Protein AF-A0A6I9X4Z4-F1 (afdb_monomer)

Secondary structure (DSSP, 8-state):
--EEE---S-TT--B-TTSSSB--EEEEEE-GGG-S---HHHHHHHHHHHHHHHHHHHTT-EEEEEE-SS-TTEEEEEEE--HHHHHHHHHHTT-EEEEEE--------TTHHHHGGG---TTTSPPPPPEEEEE--GGGGGGS--S-HHHHS-HHHHHHHHHHHHHH-EEEEETTEEEE-HHHHHHTTS-SEEEPPPPP--SSSS--HHHHHHHHHHHHHHHS---TTS---------PPP-------------------------GGG---HHHHHHHHHH--

Sequence (285 aa):
MPELVEFDLNPDSLYFNDGQRKVDYVLVYEDESKRESQNTFHKKQKRKRQVYESNLISRGLQLEATKSVMDEKLIFVKVHAPWEVLCSYAEIMHIKLPLQPDDTKTHDSALTWISRFFNVDENVINPEQDFFTAAFENERISHFYIQDKDSFFNSATRSRIVYFILCRGEYAIKDNVKKFGINRLLDSGIYKAAFPLHDPPSLQSYPNDRIDLHQFSGSIHWRFALPPQCLQSFPMNLPIPSGSAELKSEPKQRNLGFRLRELPFLNPNMMTSPQEALFVFYLLT

InterPro domains:
  IPR007632 Anoctamin [PTHR12308] (10-215)
  IPR032394 Anoctamin, dimerisation domain [PF16178] (15-203)

Organism: NCBI:txid35019

Nearest PDB structures (foldseek):
  8tag-assembly1_B  TM=8.814E-01  e=7.014E-22  Mus musculus
  6qp6-assembly1_A  TM=8.844E-01  e=1.699E-18  Mus musculus
  8sur-assembly1_B  TM=7.913E-01  e=2.706E-19  Mus musculus
  8b8k-assembly1_B  TM=7.807E-01  e=2.283E-17  Mus musculus
  8xlr-assembly1_A  TM=7.472E-01  e=8.266E-15  Mus musculus

Mean predicted aligned error: 16.69 Å

Structure (mmCIF, N/CA/C/O backbone):
data_AF-A0A6I9X4Z4-F1
#
_entry.id   AF-A0A6I9X4Z4-F1
#
loop_
_atom_site.group_PDB
_atom_site.id
_atom_site.type_symbol
_atom_site.label_atom_id
_atom_site.label_alt_id
_atom_site.label_comp_id
_atom_site.label_asym_id
_atom_site.label_entity_id
_atom_site.label_seq_id
_atom_site.pdbx_PDB_ins_code
_atom_site.Cartn_x
_atom_site.Cartn_y
_atom_site.Cartn_z
_atom_site.occupancy
_atom_site.B_iso_or_equiv
_atom_site.auth_seq_id
_atom_site.auth_comp_id
_atom_site.auth_asym_id
_atom_site.auth_atom_id
_atom_site.pdbx_PDB_model_num
ATOM 1 N N . MET A 1 1 ? -14.039 6.483 2.618 1.00 73.25 1 MET A N 1
ATOM 2 C CA . MET A 1 1 ? -14.151 5.237 3.409 1.00 73.25 1 MET A CA 1
ATOM 3 C C . MET A 1 1 ? -14.139 4.077 2.430 1.00 73.25 1 MET A C 1
ATOM 5 O O . MET A 1 1 ? -14.698 4.281 1.357 1.00 73.25 1 MET A O 1
ATOM 9 N N . PRO A 1 2 ? -13.488 2.943 2.740 1.00 82.62 2 PRO A N 1
ATOM 10 C CA . PRO A 1 2 ? -13.510 1.771 1.873 1.00 82.62 2 PRO A CA 1
ATOM 11 C C . PRO A 1 2 ? -14.933 1.222 1.772 1.00 82.62 2 PRO A C 1
ATOM 13 O O . PRO A 1 2 ? -15.726 1.360 2.709 1.00 82.62 2 PRO A O 1
ATOM 16 N N . GLU A 1 3 ? -15.248 0.622 0.632 1.00 84.75 3 GLU A N 1
ATOM 17 C CA . GLU A 1 3 ? -16.511 -0.078 0.428 1.00 84.75 3 GLU A CA 1
ATOM 18 C C . GLU A 1 3 ? -16.506 -1.377 1.241 1.00 84.75 3 GLU A C 1
ATOM 20 O O . GLU A 1 3 ? -15.529 -2.122 1.195 1.00 84.75 3 GLU A O 1
ATOM 25 N N . LEU A 1 4 ? -17.559 -1.621 2.029 1.00 87.31 4 LEU A N 1
ATOM 26 C CA . LEU A 1 4 ? -17.704 -2.864 2.784 1.00 87.31 4 LEU A CA 1
ATOM 27 C C . LEU A 1 4 ? -18.482 -3.865 1.929 1.00 87.31 4 LEU A C 1
ATOM 29 O O . LEU A 1 4 ? -19.671 -3.663 1.692 1.00 87.31 4 LEU A O 1
ATOM 33 N N . VAL A 1 5 ? -17.819 -4.939 1.516 1.00 89.38 5 VAL A N 1
ATOM 34 C CA . VAL A 1 5 ? -18.382 -5.996 0.671 1.00 89.38 5 VAL A CA 1
ATOM 35 C C . VAL A 1 5 ? -18.441 -7.324 1.426 1.00 89.38 5 VAL A C 1
ATOM 37 O O . VAL A 1 5 ? -17.666 -7.568 2.358 1.00 89.38 5 VAL A O 1
ATOM 40 N N . GLU A 1 6 ? -19.376 -8.190 1.038 1.00 85.94 6 GLU A N 1
ATOM 41 C CA . GLU A 1 6 ? -19.389 -9.580 1.503 1.00 85.94 6 GLU A CA 1
ATOM 42 C C . GLU A 1 6 ? -18.230 -10.358 0.877 1.00 85.94 6 GLU A C 1
ATOM 44 O O . GLU A 1 6 ? -17.760 -10.025 -0.207 1.00 85.94 6 GLU A O 1
ATOM 49 N N . PHE A 1 7 ? -17.727 -11.374 1.573 1.00 82.25 7 PHE A N 1
ATOM 50 C CA . PHE A 1 7 ? -16.674 -12.221 1.022 1.00 82.25 7 PHE A CA 1
ATOM 51 C C . PHE A 1 7 ? -17.235 -13.052 -0.140 1.00 82.25 7 PHE A C 1
ATOM 53 O O . PHE A 1 7 ? -18.281 -13.678 0.008 1.00 82.25 7 PHE A O 1
ATOM 60 N N . ASP A 1 8 ? -16.535 -13.078 -1.275 1.00 79.00 8 ASP A N 1
ATOM 61 C CA . ASP A 1 8 ? -16.952 -13.746 -2.521 1.00 79.00 8 ASP A CA 1
ATOM 62 C C . ASP A 1 8 ? -16.819 -15.283 -2.484 1.00 79.00 8 ASP A C 1
ATOM 64 O O . ASP A 1 8 ? -17.035 -15.954 -3.492 1.00 79.00 8 ASP A O 1
ATOM 68 N N . LEU A 1 9 ? -16.493 -15.847 -1.311 1.00 78.69 9 LEU A N 1
ATOM 69 C CA . LEU A 1 9 ? -16.284 -17.277 -1.053 1.00 78.69 9 LEU A CA 1
ATOM 70 C C . LEU A 1 9 ? -15.187 -17.915 -1.918 1.00 78.69 9 LEU A C 1
ATOM 72 O O . LEU A 1 9 ? -15.070 -19.140 -1.923 1.00 78.69 9 LEU A O 1
ATOM 76 N N . ASN A 1 10 ? -14.360 -17.117 -2.600 1.00 80.56 10 ASN A N 1
ATOM 77 C CA . ASN A 1 10 ? -13.255 -17.615 -3.403 1.00 80.56 10 ASN A CA 1
ATOM 78 C C . ASN A 1 10 ? -11.954 -17.588 -2.579 1.00 80.56 10 ASN A C 1
ATOM 80 O O . ASN A 1 10 ? -11.344 -16.526 -2.429 1.00 80.56 10 ASN A O 1
ATOM 84 N N . PRO A 1 11 ? -11.510 -18.731 -2.020 1.00 71.00 11 PRO A N 1
ATOM 85 C CA . PRO A 1 11 ? -10.382 -18.762 -1.090 1.00 71.00 11 PRO A CA 1
ATOM 86 C C . PRO A 1 11 ? -9.042 -18.392 -1.741 1.00 71.00 11 PRO A C 1
ATOM 88 O O . PRO A 1 11 ? -8.147 -17.935 -1.034 1.00 71.00 11 PRO A O 1
ATOM 91 N N . ASP A 1 12 ? -8.920 -18.544 -3.063 1.00 72.50 12 ASP A N 1
ATOM 92 C CA . ASP A 1 12 ? -7.662 -18.377 -3.802 1.00 72.50 12 ASP A CA 1
ATOM 93 C C . ASP A 1 12 ? -7.629 -17.091 -4.650 1.00 72.50 12 ASP A C 1
ATOM 95 O O . ASP A 1 12 ? -6.730 -16.892 -5.472 1.00 72.50 12 ASP A O 1
ATOM 99 N N . SER A 1 13 ? -8.604 -16.192 -4.470 1.00 83.69 13 SER A N 1
ATOM 100 C CA . SER A 1 13 ? -8.645 -14.934 -5.216 1.00 83.69 13 SER A CA 1
ATOM 101 C C . SER A 1 13 ? -7.561 -13.963 -4.740 1.00 83.69 13 SER A C 1
ATOM 103 O O . SER A 1 13 ? -7.561 -13.498 -3.600 1.00 83.69 13 SER A O 1
ATOM 105 N N . LEU A 1 14 ? -6.660 -13.588 -5.651 1.00 89.69 14 LEU A N 1
ATOM 106 C CA . LEU A 1 14 ? -5.708 -12.483 -5.469 1.00 89.69 14 LEU A CA 1
ATOM 107 C C . LEU A 1 14 ? -6.285 -11.127 -5.887 1.00 89.69 14 LEU A C 1
ATOM 109 O O . LEU A 1 14 ? -5.541 -10.155 -6.018 1.00 89.69 14 LEU A O 1
ATOM 113 N N . TYR A 1 15 ? -7.588 -11.060 -6.145 1.00 91.75 15 TYR A N 1
ATOM 114 C CA . TYR A 1 15 ? -8.255 -9.891 -6.696 1.00 91.75 15 TYR A CA 1
ATOM 115 C C . TYR A 1 15 ? -9.330 -9.365 -5.737 1.00 91.75 15 TYR A C 1
ATOM 117 O O . TYR A 1 15 ? -9.745 -10.012 -4.769 1.00 91.75 15 TYR A O 1
ATOM 125 N N . PHE A 1 16 ? -9.762 -8.136 -5.988 1.00 94.12 16 PHE A N 1
ATOM 126 C CA . PHE A 1 16 ? -10.989 -7.588 -5.419 1.00 94.12 16 PHE A CA 1
ATOM 127 C C . PHE A 1 16 ? -12.182 -8.424 -5.898 1.00 94.12 16 PHE A C 1
ATOM 129 O O . PHE A 1 16 ? -12.061 -9.214 -6.836 1.00 94.12 16 PHE A O 1
ATOM 136 N N . ASN A 1 17 ? -13.346 -8.245 -5.276 1.00 91.81 17 ASN A N 1
ATOM 137 C CA . ASN A 1 17 ? -14.535 -9.038 -5.610 1.00 91.81 17 ASN A CA 1
ATOM 138 C C . ASN A 1 17 ? -15.027 -8.846 -7.061 1.00 91.81 17 ASN A C 1
ATOM 140 O O . ASN A 1 17 ? -15.835 -9.629 -7.552 1.00 91.81 17 ASN A O 1
ATOM 144 N N . ASP A 1 18 ? -14.555 -7.809 -7.757 1.00 90.00 18 ASP A N 1
ATOM 145 C CA . ASP A 1 18 ? -14.813 -7.606 -9.187 1.00 90.00 18 ASP A CA 1
ATOM 146 C C . ASP A 1 18 ? -13.959 -8.482 -10.117 1.00 90.00 18 ASP A C 1
ATOM 148 O O . ASP A 1 18 ? -14.197 -8.495 -11.325 1.00 90.00 18 ASP A O 1
ATOM 152 N N . GLY A 1 19 ? -12.961 -9.189 -9.579 1.00 90.19 19 GLY A N 1
ATOM 153 C CA . GLY A 1 19 ? -12.041 -10.034 -10.339 1.00 90.19 19 GLY A CA 1
ATOM 154 C C . GLY A 1 19 ? -11.070 -9.275 -11.250 1.00 90.19 19 GLY A C 1
ATOM 155 O O . GLY A 1 19 ? -10.376 -9.911 -12.036 1.00 90.19 19 GLY A O 1
ATOM 156 N N . GLN A 1 20 ? -11.008 -7.941 -11.175 1.00 90.44 20 GLN A N 1
ATOM 157 C CA . GLN A 1 20 ? -10.171 -7.111 -12.052 1.00 90.44 20 GLN A CA 1
ATOM 158 C C . GLN A 1 20 ? -8.980 -6.515 -11.307 1.00 90.44 20 GLN A C 1
ATOM 160 O O . GLN A 1 20 ? -7.864 -6.470 -11.820 1.00 90.44 20 GLN A O 1
ATOM 165 N N . ARG A 1 21 ? -9.189 -6.048 -10.074 1.00 93.62 21 ARG A N 1
ATOM 166 C CA . ARG A 1 21 ? -8.156 -5.304 -9.342 1.00 93.62 21 ARG A CA 1
ATOM 167 C C . ARG A 1 21 ? -7.318 -6.228 -8.475 1.00 93.62 21 ARG A C 1
ATOM 169 O O . ARG A 1 21 ? -7.812 -6.755 -7.482 1.00 93.62 21 ARG A O 1
ATOM 176 N N . LYS A 1 22 ? -6.042 -6.410 -8.830 1.00 92.94 22 LYS A N 1
ATOM 177 C CA . LYS A 1 22 ? -5.099 -7.230 -8.052 1.00 92.94 22 LYS A CA 1
ATOM 178 C C . LYS A 1 22 ? -4.872 -6.636 -6.658 1.00 92.94 22 LYS A C 1
ATOM 180 O O . LYS A 1 22 ? -4.612 -5.441 -6.521 1.00 92.94 22 LYS A O 1
ATOM 185 N N . VAL A 1 23 ? -4.934 -7.465 -5.626 1.00 95.19 23 VAL A N 1
ATOM 186 C CA . VAL A 1 23 ? -4.640 -7.081 -4.245 1.00 95.19 23 VAL A CA 1
ATOM 187 C C . VAL A 1 23 ? -3.127 -7.008 -4.052 1.00 95.19 23 VAL A C 1
ATOM 189 O O . VAL A 1 23 ? -2.427 -8.013 -4.122 1.00 95.19 23 VAL A O 1
ATOM 192 N N . ASP A 1 24 ? -2.624 -5.814 -3.757 1.00 96.31 24 ASP A N 1
ATOM 193 C CA . ASP A 1 24 ? -1.192 -5.552 -3.565 1.00 96.31 24 ASP A CA 1
ATOM 194 C C . ASP A 1 24 ? -0.763 -5.625 -2.098 1.00 96.31 24 ASP A C 1
ATOM 196 O O . ASP A 1 24 ? 0.411 -5.846 -1.778 1.00 96.31 24 ASP A O 1
ATOM 200 N N . TYR A 1 25 ? -1.713 -5.368 -1.199 1.00 97.62 25 TYR A N 1
ATOM 201 C CA . TYR A 1 25 ? -1.501 -5.322 0.240 1.00 97.62 25 TYR A CA 1
ATOM 202 C C . TYR A 1 25 ? -2.811 -5.559 0.988 1.00 97.62 25 TYR A C 1
ATOM 204 O O . TYR A 1 25 ? -3.892 -5.254 0.487 1.00 97.62 25 TYR A O 1
ATOM 212 N N . VAL A 1 26 ? -2.714 -6.057 2.216 1.00 97.56 26 VAL A N 1
ATOM 213 C CA . VAL A 1 26 ? -3.851 -6.289 3.107 1.00 97.56 26 VAL A CA 1
ATOM 214 C C . VAL A 1 26 ? -3.583 -5.616 4.445 1.00 97.56 26 VAL A C 1
ATOM 216 O O . VAL A 1 26 ? -2.515 -5.783 5.035 1.00 97.56 26 VAL A O 1
ATOM 219 N N . LEU A 1 27 ? -4.556 -4.848 4.933 1.00 98.19 27 LEU A N 1
ATOM 220 C CA . LEU A 1 27 ? -4.575 -4.294 6.287 1.00 98.19 27 LEU A CA 1
ATOM 221 C C . LEU A 1 27 ? -5.639 -5.020 7.110 1.00 98.19 27 LEU A C 1
ATOM 223 O O . LEU A 1 27 ? -6.706 -5.336 6.597 1.00 98.19 27 LEU A O 1
ATOM 227 N N . VAL A 1 28 ? -5.381 -5.255 8.393 1.00 97.62 28 VAL A N 1
ATOM 228 C CA . VAL A 1 28 ? -6.318 -5.968 9.275 1.00 97.62 28 VAL A CA 1
ATOM 229 C C . VAL A 1 28 ? -6.620 -5.122 10.495 1.00 97.62 28 VAL A C 1
ATOM 231 O O . VAL A 1 28 ? -5.695 -4.629 11.140 1.00 97.62 28 VAL A O 1
ATOM 234 N N . TYR A 1 29 ? -7.890 -4.964 10.852 1.00 96.12 29 TYR A N 1
ATOM 235 C CA . TYR A 1 29 ? -8.293 -4.321 12.102 1.00 96.12 29 TYR A CA 1
ATOM 236 C C . TYR A 1 29 ? -9.493 -5.029 12.734 1.00 96.12 29 TYR A C 1
ATOM 238 O O . TYR A 1 29 ? -10.157 -5.843 12.101 1.00 96.12 29 TYR A O 1
ATOM 246 N N . GLU A 1 30 ? -9.763 -4.724 14.002 1.00 93.12 30 GLU A N 1
ATOM 247 C CA . GLU A 1 30 ? -10.949 -5.231 14.695 1.00 93.12 30 GLU A CA 1
ATOM 248 C C . GLU A 1 30 ? -12.125 -4.254 14.578 1.00 93.12 30 GLU A C 1
ATOM 250 O O . G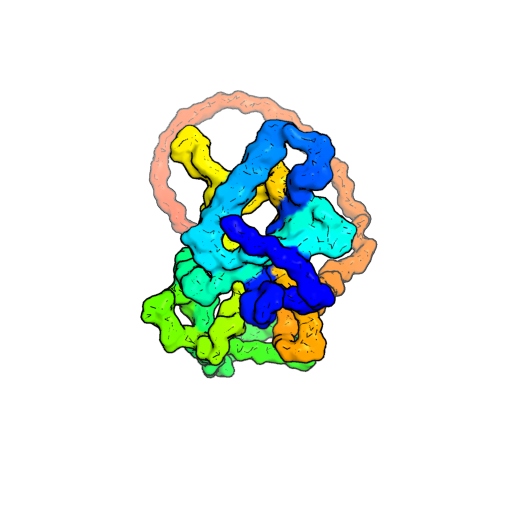LU A 1 30 ? -11.978 -3.064 14.874 1.00 93.12 30 GLU A O 1
ATOM 255 N N . ASP A 1 31 ? -13.296 -4.762 14.205 1.00 86.50 31 ASP A N 1
ATOM 256 C CA . ASP A 1 31 ? -14.555 -4.030 14.175 1.00 86.50 31 ASP A CA 1
ATOM 257 C C . ASP A 1 31 ? -14.905 -3.514 15.577 1.00 86.50 31 ASP A C 1
ATOM 259 O O . ASP A 1 31 ? -15.168 -4.273 16.516 1.00 86.50 31 ASP A O 1
ATOM 263 N N . GLU A 1 32 ? -14.933 -2.190 15.734 1.00 80.50 32 GLU A N 1
ATOM 264 C CA . GLU A 1 32 ? -15.228 -1.585 17.029 1.00 80.50 32 GLU A CA 1
ATOM 265 C C . GLU A 1 32 ? -16.686 -1.737 17.453 1.00 80.50 32 GLU A C 1
ATOM 267 O O . GLU A 1 32 ? -16.983 -1.520 18.627 1.00 80.50 32 GLU A O 1
ATOM 272 N N . SER A 1 33 ? -17.603 -2.084 16.543 1.00 75.31 33 SER A N 1
ATOM 273 C CA . SER A 1 33 ? -19.008 -2.329 16.892 1.00 75.31 33 SER A CA 1
ATOM 274 C C . SER A 1 33 ? -19.188 -3.591 17.738 1.00 75.31 33 SER A C 1
ATOM 276 O O . SER A 1 33 ? -20.100 -3.654 18.558 1.00 75.31 33 SER A O 1
ATOM 278 N N . LYS A 1 34 ? -18.279 -4.562 17.597 1.00 74.38 34 LYS A N 1
ATOM 279 C CA . LYS A 1 34 ? -18.285 -5.837 18.327 1.00 74.38 34 LYS A CA 1
ATOM 280 C C . LYS A 1 34 ? -17.547 -5.762 19.670 1.00 74.38 34 LYS A C 1
ATOM 282 O O . LYS A 1 34 ? -17.450 -6.767 20.371 1.00 74.38 34 LYS A O 1
ATOM 287 N N . ARG A 1 35 ? -17.008 -4.593 20.044 1.00 75.00 35 ARG A N 1
ATOM 288 C CA . ARG A 1 35 ? -16.357 -4.384 21.345 1.00 75.00 35 ARG A CA 1
ATOM 289 C C . ARG A 1 35 ? -17.395 -4.015 22.409 1.00 75.00 35 ARG A C 1
ATOM 291 O O . ARG A 1 35 ? -18.135 -3.049 22.248 1.00 75.00 35 ARG A O 1
ATOM 298 N N . GLU A 1 36 ? -17.390 -4.753 23.519 1.00 66.50 36 GLU A N 1
ATOM 299 C CA . GLU A 1 36 ? -18.337 -4.618 24.644 1.00 66.50 36 GLU A CA 1
ATOM 300 C C . GLU A 1 36 ? -18.261 -3.255 25.363 1.00 66.50 36 GLU A C 1
ATOM 302 O O . GLU A 1 36 ? -19.230 -2.814 25.974 1.00 66.50 36 GLU A O 1
ATOM 307 N N . SER A 1 37 ? -17.131 -2.543 25.261 1.00 64.62 37 SER A N 1
ATOM 308 C CA . SER A 1 37 ? -16.926 -1.223 25.869 1.00 64.62 37 SER A CA 1
ATOM 309 C C . SER A 1 37 ? -16.776 -0.139 24.799 1.00 64.62 37 SER A C 1
ATOM 311 O O . SER A 1 37 ? -15.737 -0.030 24.151 1.00 64.62 37 SER A O 1
ATOM 313 N N . GLN A 1 38 ? -17.786 0.719 24.634 1.00 64.62 38 GLN A N 1
ATOM 314 C CA . GLN A 1 38 ? -17.696 1.923 23.795 1.00 64.62 38 GLN A CA 1
ATOM 315 C C . GLN A 1 38 ? -17.048 3.079 24.568 1.00 64.62 38 GLN A C 1
ATOM 317 O O . GLN A 1 38 ? -17.689 4.070 24.915 1.00 64.62 38 GLN A O 1
ATOM 322 N N . ASN A 1 39 ? -15.755 2.955 24.870 1.00 78.31 39 ASN A N 1
ATOM 323 C CA . ASN A 1 39 ? -15.003 4.023 25.526 1.00 78.31 39 ASN A CA 1
ATOM 324 C C . ASN A 1 39 ? -14.520 5.100 24.522 1.00 78.31 39 ASN A C 1
ATOM 326 O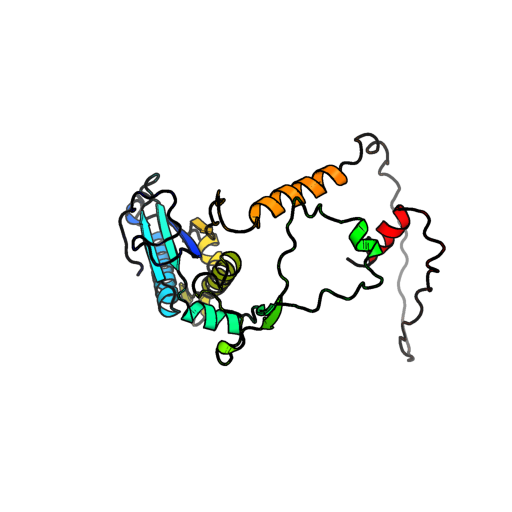 O . ASN A 1 39 ? -14.365 4.875 23.316 1.00 78.31 39 ASN A O 1
ATOM 330 N N . THR A 1 40 ? -14.235 6.305 25.028 1.00 84.12 40 THR A N 1
ATOM 331 C CA . THR A 1 40 ? -13.729 7.448 24.237 1.00 84.12 40 THR A CA 1
ATOM 332 C C . THR A 1 40 ? -12.450 7.115 23.456 1.00 84.12 40 THR A C 1
ATOM 334 O O . THR A 1 40 ? -12.192 7.688 22.392 1.00 84.12 40 THR A O 1
ATOM 337 N N . PHE A 1 41 ? -11.649 6.174 23.958 1.00 86.12 41 PHE A N 1
ATOM 338 C CA . PHE A 1 41 ? -10.406 5.739 23.335 1.00 86.12 41 PHE A CA 1
ATOM 339 C C . PHE A 1 41 ? -10.651 4.991 22.013 1.00 86.12 41 PHE A C 1
ATOM 341 O O . PHE A 1 41 ? -10.050 5.354 20.999 1.00 86.12 41 PHE A O 1
ATOM 348 N N . HIS A 1 42 ? -11.590 4.043 21.967 1.00 85.19 42 HIS A N 1
ATOM 349 C CA . HIS A 1 42 ? -11.927 3.312 20.739 1.00 85.19 42 HIS A CA 1
ATOM 350 C C . HIS A 1 42 ? -12.533 4.220 19.672 1.00 85.19 42 HIS A C 1
ATOM 352 O O . HIS A 1 42 ? -12.138 4.160 18.508 1.00 85.19 42 HIS A O 1
ATOM 358 N N . LYS A 1 43 ? -13.386 5.173 20.066 1.00 88.94 43 LYS A N 1
ATOM 359 C CA . L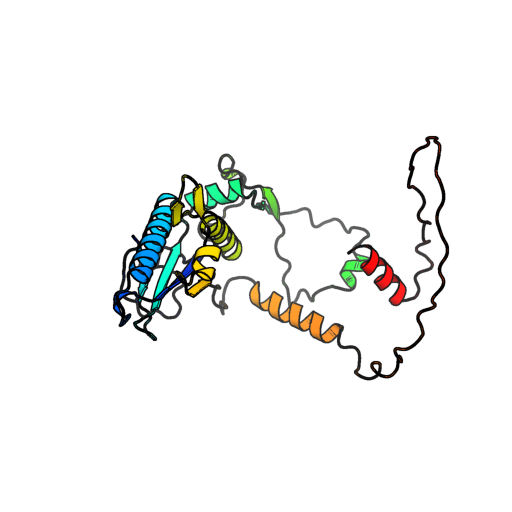YS A 1 43 ? -13.904 6.195 19.140 1.00 88.94 43 LYS A CA 1
ATOM 360 C C . LYS A 1 43 ? -12.779 7.026 18.511 1.00 88.94 43 LYS A C 1
ATOM 362 O O . LYS A 1 43 ? -12.860 7.405 17.342 1.00 88.94 43 LYS A O 1
ATOM 367 N N . LYS A 1 44 ? -11.709 7.303 19.265 1.00 91.31 44 LYS A N 1
ATOM 368 C CA . LYS A 1 44 ? -10.519 8.009 18.766 1.00 91.31 44 LYS A CA 1
ATOM 369 C C . LYS A 1 44 ? -9.678 7.140 17.826 1.00 91.31 44 LYS A C 1
ATOM 371 O O . LYS A 1 44 ? -9.192 7.666 16.826 1.00 91.31 44 LYS A O 1
ATOM 376 N N . GLN A 1 45 ? -9.510 5.850 18.125 1.00 92.56 45 GLN A N 1
ATOM 377 C CA . GLN A 1 45 ? -8.837 4.893 17.234 1.00 92.56 45 GLN A CA 1
ATOM 378 C C . GLN A 1 45 ? -9.574 4.777 15.894 1.00 92.56 45 GLN A C 1
ATOM 380 O O . GLN A 1 45 ? -8.953 4.989 14.852 1.00 92.56 45 GLN A O 1
ATOM 385 N N . LYS A 1 46 ? -10.901 4.594 15.933 1.00 93.25 46 LYS A N 1
ATOM 386 C CA . LYS A 1 46 ? -11.767 4.568 14.748 1.00 93.25 46 LYS A CA 1
ATOM 387 C C . LYS A 1 46 ? -11.568 5.800 13.875 1.00 93.25 46 LYS A C 1
ATOM 389 O O . LYS A 1 46 ? -11.226 5.680 12.707 1.00 93.25 46 LYS A O 1
ATOM 394 N N . ARG A 1 47 ? -11.682 7.002 14.453 1.00 93.94 47 ARG A N 1
ATOM 395 C CA . ARG A 1 47 ? -11.492 8.267 13.717 1.00 93.94 47 ARG A CA 1
ATOM 396 C C . ARG A 1 47 ? -10.130 8.350 13.024 1.00 93.94 47 ARG A C 1
ATOM 398 O O . ARG A 1 47 ? -10.070 8.745 11.866 1.00 93.94 47 ARG A O 1
ATOM 405 N N . LYS A 1 48 ? -9.046 7.968 13.708 1.00 96.00 48 LYS A N 1
ATOM 406 C CA . LYS A 1 48 ? -7.698 7.957 13.113 1.00 96.00 48 LYS A CA 1
ATOM 407 C C . LYS A 1 48 ? -7.603 6.991 11.933 1.00 96.00 48 LYS A C 1
ATOM 409 O O . LYS A 1 48 ? -7.031 7.362 10.914 1.00 96.00 48 LYS A O 1
ATOM 414 N N . ARG A 1 49 ? -8.179 5.788 12.055 1.00 96.88 49 ARG A N 1
ATOM 415 C CA . ARG A 1 49 ? -8.232 4.825 10.947 1.00 96.88 49 ARG A CA 1
ATOM 416 C C . ARG A 1 49 ? -8.993 5.402 9.757 1.00 96.88 49 ARG A C 1
ATOM 418 O O . ARG A 1 49 ? -8.476 5.395 8.649 1.00 96.88 49 ARG A O 1
ATOM 425 N N . GLN A 1 50 ? -10.168 5.983 10.002 1.00 96.19 50 GLN A N 1
ATOM 426 C CA . GLN A 1 50 ? -11.007 6.536 8.939 1.00 96.19 50 GLN A CA 1
ATOM 427 C C . GLN A 1 50 ? -10.331 7.686 8.180 1.00 96.19 50 GLN A C 1
ATOM 429 O O . GLN A 1 50 ? -10.444 7.773 6.956 1.00 96.19 50 GLN A O 1
ATOM 434 N N . VAL A 1 51 ? -9.609 8.555 8.897 1.00 97.19 51 VAL A N 1
ATOM 435 C CA . VAL A 1 51 ? -8.788 9.614 8.289 1.00 97.19 51 VAL A CA 1
ATOM 436 C C . VAL A 1 51 ? -7.668 9.007 7.449 1.00 97.19 51 VAL A C 1
ATOM 438 O O . VAL A 1 51 ? -7.478 9.421 6.311 1.00 97.19 51 VAL A O 1
ATOM 441 N N . TYR A 1 52 ? -6.963 8.007 7.979 1.00 98.25 52 TYR A N 1
ATOM 442 C CA . TYR A 1 52 ? -5.883 7.336 7.262 1.00 98.25 52 TYR A CA 1
ATOM 443 C C . TYR A 1 52 ? -6.362 6.698 5.955 1.00 98.25 52 TYR A C 1
ATOM 445 O O . TYR A 1 52 ? -5.822 7.010 4.902 1.00 98.25 52 TYR A O 1
ATOM 453 N N . GLU A 1 53 ? -7.419 5.884 5.996 1.00 98.12 53 GLU A N 1
ATOM 454 C CA . GLU A 1 53 ? -7.998 5.245 4.805 1.00 98.12 53 GLU A CA 1
ATOM 455 C C . GLU A 1 53 ? -8.483 6.273 3.778 1.00 98.12 53 GLU A C 1
ATOM 457 O O . GLU A 1 53 ? -8.238 6.123 2.584 1.00 98.12 53 GLU A O 1
ATOM 462 N N . SER A 1 54 ? -9.119 7.359 4.227 1.00 97.75 54 SER A N 1
ATOM 463 C CA . SER A 1 54 ? -9.559 8.430 3.323 1.00 97.75 54 SER A CA 1
ATOM 464 C C . SER A 1 54 ? -8.374 9.131 2.652 1.00 97.75 54 SER A C 1
ATOM 466 O O . SER A 1 54 ? -8.442 9.441 1.466 1.00 97.75 54 SER A O 1
ATOM 468 N N . ASN A 1 55 ? -7.269 9.315 3.377 1.00 97.75 55 ASN A N 1
ATOM 469 C CA . ASN A 1 55 ? -6.038 9.885 2.834 1.00 97.75 55 ASN A CA 1
ATOM 470 C C . ASN A 1 55 ? -5.289 8.922 1.897 1.00 97.75 55 ASN A C 1
ATOM 472 O O . ASN A 1 55 ? -4.570 9.372 1.007 1.00 97.75 55 ASN A O 1
ATOM 476 N N . LEU A 1 56 ? -5.415 7.605 2.087 1.00 98.31 56 LEU A N 1
ATOM 477 C CA . LEU A 1 56 ? -4.904 6.623 1.126 1.00 98.31 56 LEU A CA 1
ATOM 478 C C . LEU A 1 56 ? -5.694 6.699 -0.185 1.00 98.31 56 LEU A C 1
ATOM 480 O O . LEU A 1 56 ? -5.088 6.765 -1.252 1.00 98.31 56 LEU A O 1
ATOM 484 N N . ILE A 1 57 ? -7.025 6.790 -0.095 1.00 97.88 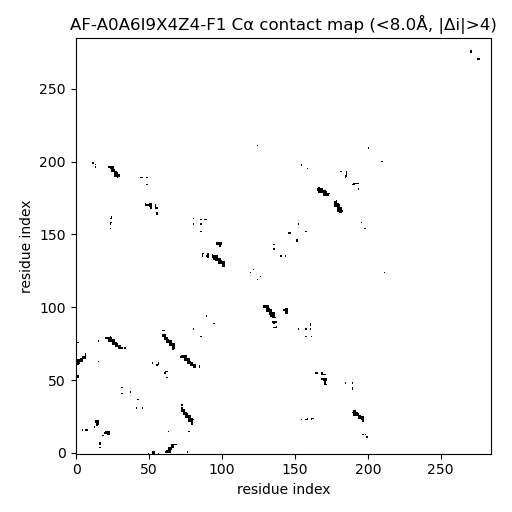57 ILE A N 1
ATOM 485 C CA . ILE A 1 57 ? -7.902 6.962 -1.262 1.00 97.88 57 ILE A CA 1
ATOM 486 C C . ILE A 1 57 ? -7.597 8.274 -1.988 1.00 97.88 57 ILE A C 1
ATOM 488 O O . ILE A 1 57 ? -7.463 8.289 -3.207 1.00 97.88 57 ILE A O 1
ATOM 492 N N . SER A 1 58 ? -7.392 9.377 -1.259 1.00 96.69 58 SER A N 1
ATOM 493 C CA . SER A 1 58 ? -7.021 10.657 -1.880 1.00 96.69 58 SER A CA 1
ATOM 494 C C . SER A 1 58 ? -5.642 10.635 -2.549 1.00 96.69 58 SER A C 1
ATOM 496 O O . SER A 1 58 ? -5.348 11.502 -3.363 1.00 96.69 58 SER A O 1
ATOM 498 N N . ARG A 1 59 ? -4.779 9.676 -2.192 1.00 96.12 59 ARG A N 1
ATOM 499 C CA . ARG A 1 59 ? -3.488 9.418 -2.855 1.00 96.12 59 ARG A CA 1
ATOM 500 C C . ARG A 1 59 ? -3.616 8.458 -4.045 1.00 96.12 59 ARG A C 1
ATOM 502 O O . ARG A 1 59 ? -2.601 8.068 -4.610 1.00 96.12 59 ARG A O 1
ATOM 509 N N . GLY A 1 60 ? -4.840 8.083 -4.414 1.00 97.62 60 GLY A N 1
ATOM 510 C CA . GLY A 1 60 ? -5.150 7.251 -5.574 1.00 97.62 60 GLY A CA 1
ATOM 511 C C . GLY A 1 60 ? -5.226 5.750 -5.291 1.00 97.62 60 GLY A C 1
ATOM 512 O O . GLY A 1 60 ? -5.534 4.994 -6.207 1.00 97.62 60 GLY A O 1
ATOM 513 N N . LEU A 1 61 ? -4.975 5.295 -4.056 1.00 98.31 61 LEU A N 1
ATOM 514 C CA . LEU A 1 61 ? -5.155 3.880 -3.721 1.00 98.31 61 LEU A CA 1
ATOM 515 C C . LEU A 1 61 ? -6.638 3.512 -3.702 1.00 98.31 61 LEU A C 1
ATOM 517 O O . LEU A 1 61 ? -7.487 4.289 -3.269 1.00 98.31 61 LEU A O 1
ATOM 521 N N . GLN A 1 62 ? -6.941 2.289 -4.111 1.00 98.31 62 GLN A N 1
ATOM 522 C CA . GLN A 1 62 ? -8.285 1.735 -4.051 1.00 98.31 62 GLN A CA 1
ATOM 523 C C . GLN A 1 62 ? -8.364 0.730 -2.906 1.00 98.31 62 GLN A C 1
ATOM 525 O O . GLN A 1 62 ? -7.444 -0.064 -2.706 1.00 98.31 62 GLN A O 1
ATOM 530 N N . LEU A 1 63 ? -9.439 0.806 -2.121 1.00 98.00 63 LEU A N 1
ATOM 531 C CA . LEU A 1 63 ? -9.617 0.018 -0.905 1.00 98.00 63 LEU A CA 1
ATOM 532 C C . LEU A 1 63 ? -10.967 -0.701 -0.928 1.00 98.00 63 LEU A C 1
ATOM 534 O O . LEU A 1 63 ? -11.994 -0.064 -1.163 1.00 98.00 63 LEU A O 1
ATOM 538 N N . GLU A 1 64 ? -10.958 -1.987 -0.599 1.00 96.94 64 GLU A N 1
ATOM 539 C CA . GLU A 1 64 ? -12.147 -2.829 -0.429 1.00 96.94 64 GLU A CA 1
ATOM 540 C C . GLU A 1 64 ? -12.055 -3.518 0.933 1.00 96.94 64 GLU A C 1
ATOM 542 O O . GLU A 1 64 ? -11.026 -4.100 1.267 1.00 96.94 64 GLU A O 1
ATOM 547 N N . ALA A 1 65 ? -13.097 -3.414 1.755 1.00 95.69 65 ALA A N 1
ATOM 548 C CA . ALA A 1 65 ? -13.136 -4.002 3.086 1.00 95.69 65 ALA A CA 1
ATOM 549 C C . ALA A 1 65 ? -14.062 -5.219 3.113 1.00 95.69 65 ALA A C 1
ATOM 551 O O . ALA A 1 65 ? -15.205 -5.152 2.670 1.00 95.69 65 ALA A O 1
ATOM 552 N N . THR A 1 66 ? -13.600 -6.307 3.714 1.00 93.06 66 THR A N 1
ATOM 553 C CA . THR A 1 66 ? -14.338 -7.563 3.832 1.00 93.06 66 THR A CA 1
ATOM 554 C C . THR A 1 66 ? -14.262 -8.069 5.267 1.00 93.06 66 THR A C 1
ATOM 556 O O . THR A 1 66 ? -13.213 -8.004 5.915 1.00 93.06 66 THR A O 1
ATOM 559 N N . LYS A 1 67 ? -15.378 -8.572 5.798 1.00 92.25 67 LYS A N 1
ATOM 560 C CA . LYS A 1 67 ? -15.386 -9.227 7.114 1.00 92.25 67 LYS A CA 1
ATOM 561 C C . LYS A 1 67 ? -14.745 -10.607 7.015 1.00 92.25 67 LYS A C 1
ATOM 563 O O . LYS A 1 67 ? -14.932 -11.311 6.028 1.00 92.25 67 LYS A O 1
ATOM 568 N N . SER A 1 68 ? -14.011 -10.997 8.050 1.00 90.00 68 SER A N 1
ATOM 569 C CA . SER A 1 68 ? -13.487 -12.357 8.154 1.00 90.00 68 SER A CA 1
ATOM 570 C C . SER A 1 68 ? -14.622 -13.375 8.235 1.00 90.00 68 SER A C 1
ATOM 572 O O . SER A 1 68 ? -15.591 -13.174 8.966 1.00 90.00 68 SER A O 1
ATOM 574 N N . VAL A 1 69 ? -14.452 -14.501 7.543 1.00 87.25 69 VAL A N 1
ATOM 575 C CA . VAL A 1 69 ? -15.345 -15.665 7.658 1.00 87.25 69 VAL A CA 1
ATOM 576 C C . VAL A 1 69 ? -15.085 -16.440 8.959 1.00 87.25 69 VAL A C 1
ATOM 578 O O . VAL A 1 69 ? -15.984 -17.089 9.480 1.00 87.25 69 VAL A O 1
ATOM 581 N N . MET A 1 70 ? -13.865 -16.363 9.509 1.00 86.75 70 MET A N 1
ATOM 582 C CA . MET A 1 70 ? -13.463 -17.124 10.703 1.00 86.75 70 MET A CA 1
ATOM 583 C C . MET A 1 70 ? -13.687 -16.375 12.022 1.00 86.75 70 MET A C 1
ATOM 585 O O . MET A 1 70 ? -13.957 -16.999 13.043 1.00 86.75 70 MET A O 1
ATOM 589 N N . ASP A 1 71 ? -13.544 -15.048 12.019 1.00 88.06 71 ASP A N 1
ATOM 590 C CA . ASP A 1 71 ? -13.711 -14.211 13.211 1.00 88.06 71 ASP A CA 1
ATOM 591 C C . ASP A 1 71 ? -14.469 -12.937 12.848 1.00 88.06 71 ASP A C 1
ATOM 593 O O . ASP A 1 71 ? -13.888 -11.989 12.329 1.00 88.06 71 ASP A O 1
ATOM 597 N N . GLU A 1 72 ? -15.759 -12.878 13.175 1.00 87.25 72 GLU A N 1
ATOM 598 C CA . GLU A 1 72 ? -16.624 -11.730 12.874 1.00 87.25 72 GLU A CA 1
ATOM 599 C C . GLU A 1 72 ? -16.113 -10.383 13.411 1.00 87.25 72 GLU A C 1
ATOM 601 O O . GLU A 1 72 ? -16.618 -9.329 13.015 1.00 87.25 72 GLU A O 1
ATOM 606 N N . LYS A 1 73 ? -15.154 -10.395 14.346 1.00 90.50 73 LYS A N 1
ATOM 607 C CA . LYS A 1 73 ? -14.526 -9.184 14.874 1.00 90.50 73 LYS A CA 1
ATOM 608 C C . LYS A 1 73 ? -13.461 -8.634 13.939 1.00 90.50 73 LYS A C 1
ATOM 610 O O . LYS A 1 73 ? -13.095 -7.481 14.115 1.00 90.50 73 LYS A O 1
ATOM 615 N N . LEU A 1 74 ? -12.938 -9.402 12.988 1.00 93.50 74 LEU A N 1
ATOM 616 C CA . LEU A 1 74 ? -11.863 -8.972 12.098 1.00 93.50 74 LEU A CA 1
ATOM 617 C C . LEU A 1 74 ? -12.398 -8.455 10.764 1.00 93.50 74 LEU A C 1
ATOM 619 O O . LEU A 1 74 ? -13.260 -9.060 10.125 1.00 93.50 74 LEU A O 1
ATOM 623 N N . ILE A 1 75 ? -11.819 -7.341 10.328 1.00 95.00 75 ILE A N 1
ATOM 624 C CA . ILE A 1 75 ? -12.031 -6.754 9.010 1.00 95.00 75 ILE A CA 1
ATOM 625 C C . ILE A 1 75 ? -10.694 -6.728 8.278 1.00 95.00 75 ILE A C 1
ATOM 627 O O . ILE A 1 75 ? -9.693 -6.220 8.794 1.00 95.00 75 ILE A O 1
ATOM 631 N N . PHE A 1 76 ? -10.709 -7.264 7.063 1.00 95.69 76 PHE A N 1
ATOM 632 C CA . PHE A 1 76 ? -9.615 -7.222 6.109 1.00 95.69 76 PHE A CA 1
ATOM 633 C C . PHE A 1 76 ? -9.874 -6.100 5.112 1.00 95.69 76 PHE A C 1
ATOM 635 O O . PHE A 1 76 ? -10.943 -6.035 4.518 1.00 95.69 76 PHE A O 1
ATOM 642 N N . VAL A 1 77 ? -8.904 -5.215 4.922 1.00 97.50 77 VAL A N 1
ATOM 643 C CA . VAL A 1 77 ? -8.939 -4.166 3.904 1.00 97.50 77 VAL A CA 1
ATOM 644 C C . VAL A 1 77 ? -7.933 -4.535 2.829 1.00 97.50 77 VAL A C 1
ATOM 646 O O . VAL A 1 77 ? -6.723 -4.469 3.057 1.00 97.50 77 VAL A O 1
ATOM 649 N N . LYS A 1 78 ? -8.439 -4.930 1.666 1.00 97.00 78 LYS A N 1
ATOM 650 C CA . LYS A 1 78 ? -7.668 -5.142 0.448 1.00 97.00 78 LYS A CA 1
ATOM 651 C C . LYS A 1 78 ? -7.245 -3.783 -0.108 1.00 97.00 78 LYS A C 1
ATOM 653 O O . LYS A 1 78 ? -8.045 -2.847 -0.158 1.00 97.00 78 LYS A O 1
ATOM 658 N N . VAL A 1 79 ? -5.988 -3.672 -0.516 1.00 98.25 79 VAL A N 1
ATOM 659 C CA . VAL A 1 79 ? -5.397 -2.458 -1.083 1.00 98.25 79 VAL A CA 1
ATOM 660 C C . VAL A 1 79 ? -4.938 -2.755 -2.500 1.00 98.25 79 VAL A C 1
ATOM 662 O O . VAL A 1 79 ? -4.179 -3.696 -2.714 1.00 98.25 79 VAL A O 1
ATOM 665 N N . HIS A 1 80 ? -5.363 -1.924 -3.445 1.00 97.75 80 HIS A N 1
ATOM 666 C CA . HIS A 1 80 ? -4.934 -1.965 -4.836 1.00 97.75 80 HIS A CA 1
ATOM 667 C C . HIS A 1 80 ? -4.332 -0.615 -5.240 1.00 97.75 80 HIS A C 1
ATOM 669 O O . HIS A 1 80 ? -4.900 0.445 -4.952 1.00 97.75 80 HIS A O 1
ATOM 675 N N . ALA A 1 81 ? -3.189 -0.651 -5.917 1.00 97.81 81 ALA A N 1
ATOM 676 C CA . ALA A 1 81 ? -2.590 0.485 -6.596 1.00 97.81 81 ALA A CA 1
ATOM 677 C C . ALA A 1 81 ? -2.896 0.417 -8.103 1.00 97.81 81 ALA A C 1
ATOM 679 O O . ALA A 1 81 ? -2.404 -0.488 -8.790 1.00 97.81 81 ALA A O 1
ATOM 680 N N . PRO A 1 82 ? -3.661 1.392 -8.628 1.00 97.50 82 PRO A N 1
ATOM 681 C CA . PRO A 1 82 ? -3.846 1.562 -10.063 1.00 97.50 82 PRO A CA 1
ATOM 682 C C . PRO A 1 82 ? -2.524 1.833 -10.778 1.00 97.50 82 PRO A C 1
ATOM 684 O O . PRO A 1 82 ? -1.565 2.328 -10.179 1.00 97.50 82 PRO A O 1
ATOM 687 N N . TRP A 1 83 ? -2.497 1.576 -12.083 1.00 96.25 83 TRP A N 1
ATOM 688 C CA . TRP A 1 83 ? -1.317 1.785 -12.920 1.00 96.25 83 TRP A CA 1
ATOM 689 C C . TRP A 1 83 ? -0.710 3.182 -12.786 1.00 96.25 83 TRP A C 1
ATOM 691 O O . TRP A 1 83 ? 0.492 3.326 -12.607 1.00 96.25 83 TRP A O 1
ATOM 701 N N . GLU A 1 84 ? -1.541 4.218 -12.820 1.00 96.75 84 GLU A N 1
ATOM 702 C CA . GLU A 1 84 ? -1.095 5.610 -12.794 1.00 96.75 84 GLU A CA 1
ATOM 703 C C . GLU A 1 84 ? -0.414 5.942 -11.457 1.00 96.75 84 GLU A C 1
ATOM 705 O O . GLU A 1 84 ? 0.567 6.690 -11.408 1.00 96.75 84 GLU A O 1
ATOM 710 N N . VAL A 1 85 ? -0.893 5.327 -10.370 1.00 98.00 85 VAL A N 1
ATOM 711 C CA . VAL A 1 85 ? -0.275 5.415 -9.044 1.00 98.00 85 VAL A CA 1
ATOM 712 C C . VAL A 1 85 ? 1.060 4.675 -9.043 1.00 98.00 85 VAL A C 1
ATOM 714 O O . VAL A 1 85 ? 2.053 5.226 -8.570 1.00 98.00 85 VAL A O 1
ATOM 717 N N . LEU A 1 86 ? 1.117 3.464 -9.605 1.00 97.81 86 LEU A N 1
ATOM 718 C CA . LEU A 1 86 ? 2.359 2.694 -9.712 1.00 97.81 86 LEU A CA 1
ATOM 719 C C . LEU A 1 86 ? 3.425 3.448 -10.503 1.00 97.81 86 LEU A C 1
ATOM 721 O O . LEU A 1 86 ? 4.527 3.602 -9.992 1.00 97.81 86 LEU A O 1
ATOM 725 N N . CYS A 1 87 ? 3.096 3.990 -11.677 1.00 97.31 87 CYS A N 1
ATOM 726 C CA . CYS A 1 87 ? 4.018 4.790 -12.482 1.00 97.31 87 CYS A CA 1
ATOM 727 C C . CYS A 1 87 ? 4.545 6.004 -11.712 1.00 97.31 87 CYS A C 1
ATOM 729 O O . CYS A 1 87 ? 5.757 6.188 -11.602 1.00 97.31 87 CYS A O 1
ATOM 731 N N . SER A 1 88 ? 3.643 6.788 -11.114 1.00 97.62 88 SER A N 1
ATOM 732 C CA . SER A 1 88 ? 4.015 7.997 -10.369 1.00 97.62 88 SER A CA 1
ATOM 733 C C . SER A 1 88 ? 4.974 7.680 -9.219 1.00 97.62 88 SER A C 1
ATOM 735 O O . SER A 1 88 ? 5.983 8.356 -9.022 1.00 97.62 88 SER A O 1
ATOM 737 N N . TYR A 1 89 ? 4.681 6.633 -8.444 1.00 98.06 89 TYR A N 1
ATOM 738 C CA . TYR A 1 89 ? 5.522 6.257 -7.312 1.00 98.06 89 TYR A CA 1
ATOM 739 C C . TYR A 1 89 ? 6.785 5.497 -7.724 1.00 98.06 89 TYR A C 1
ATOM 741 O O . TYR A 1 89 ? 7.800 5.639 -7.047 1.00 98.06 89 TYR A O 1
ATOM 749 N N . ALA A 1 90 ? 6.768 4.743 -8.824 1.00 97.69 90 ALA A N 1
ATOM 750 C CA . ALA A 1 90 ? 7.957 4.099 -9.372 1.00 97.69 90 ALA A CA 1
ATOM 751 C C . ALA A 1 90 ? 9.008 5.127 -9.804 1.00 97.69 90 ALA A C 1
ATOM 753 O O . ALA A 1 90 ? 10.192 4.929 -9.527 1.00 97.69 90 ALA A O 1
ATOM 754 N N . GLU A 1 91 ? 8.571 6.245 -10.388 1.00 97.38 91 GLU A N 1
ATOM 755 C CA . GLU A 1 91 ? 9.434 7.374 -10.741 1.00 97.38 91 GLU A CA 1
ATOM 756 C C . GLU A 1 91 ? 10.019 8.045 -9.489 1.00 97.38 91 GLU A C 1
ATOM 758 O O . GLU A 1 91 ? 11.236 8.169 -9.363 1.00 97.38 91 GLU A O 1
ATOM 763 N N . ILE A 1 92 ? 9.177 8.363 -8.494 1.00 97.00 92 ILE A N 1
ATOM 764 C CA . ILE A 1 92 ? 9.617 8.926 -7.198 1.00 97.00 92 ILE A CA 1
ATOM 765 C C . ILE A 1 92 ? 10.630 8.011 -6.491 1.00 97.00 92 ILE A C 1
ATOM 767 O O . ILE A 1 92 ? 11.519 8.478 -5.778 1.00 97.00 92 ILE A O 1
ATOM 771 N N . MET A 1 93 ? 10.465 6.697 -6.632 1.00 97.06 93 MET A N 1
ATOM 772 C CA . MET A 1 93 ? 11.313 5.691 -5.998 1.00 97.06 93 MET A CA 1
ATOM 773 C C . MET A 1 93 ? 12.527 5.296 -6.850 1.00 97.06 93 MET A C 1
ATOM 775 O O . MET A 1 93 ? 13.319 4.474 -6.385 1.00 97.06 93 MET A O 1
ATOM 779 N N . HIS A 1 94 ? 12.678 5.855 -8.057 1.00 96.25 94 HIS A N 1
ATOM 780 C CA . HIS A 1 94 ? 13.716 5.507 -9.032 1.00 96.25 94 HIS A CA 1
ATOM 781 C C . HIS A 1 94 ? 13.847 3.991 -9.253 1.00 96.25 94 HIS A C 1
ATOM 783 O O . HIS A 1 94 ? 14.949 3.432 -9.256 1.00 96.25 94 HIS A O 1
ATOM 789 N N . ILE A 1 95 ? 12.710 3.304 -9.395 1.00 95.19 95 ILE A N 1
ATOM 790 C CA . ILE A 1 95 ? 12.684 1.854 -9.617 1.00 95.19 95 ILE A CA 1
ATOM 791 C C . ILE A 1 95 ? 13.314 1.558 -10.972 1.00 95.19 95 ILE A C 1
ATOM 793 O O . ILE A 1 95 ? 12.929 2.151 -11.974 1.00 95.19 95 ILE A O 1
ATOM 797 N N . LYS A 1 96 ? 14.287 0.646 -11.004 1.00 94.19 96 LYS A N 1
ATOM 798 C CA . LYS A 1 96 ? 14.911 0.213 -12.253 1.00 94.19 96 LYS A CA 1
ATOM 799 C C . LYS A 1 96 ? 14.028 -0.814 -12.948 1.00 94.19 96 LYS A C 1
ATOM 801 O O . LYS A 1 96 ? 13.706 -1.832 -12.344 1.00 94.19 96 LYS A O 1
ATOM 806 N N . LEU A 1 97 ? 13.658 -0.540 -14.193 1.00 92.50 97 LEU A N 1
ATOM 807 C CA . LEU A 1 97 ? 12.781 -1.380 -15.008 1.00 92.50 97 LEU A CA 1
ATOM 808 C C . LEU A 1 97 ? 13.452 -1.701 -16.353 1.00 92.50 97 LEU A C 1
ATOM 810 O O . LEU A 1 97 ? 14.352 -0.961 -16.771 1.00 92.50 97 LEU A O 1
ATOM 814 N N . PRO A 1 98 ? 13.072 -2.815 -17.003 1.00 91.56 98 PRO A N 1
ATOM 815 C CA . PRO A 1 98 ? 13.704 -3.276 -18.235 1.00 91.56 98 PRO A CA 1
ATOM 816 C C . PRO A 1 98 ? 13.438 -2.320 -19.407 1.00 91.56 98 PRO A C 1
ATOM 818 O O . PRO A 1 98 ? 12.328 -1.819 -19.569 1.00 91.56 98 PRO A O 1
ATOM 821 N N . LEU A 1 99 ? 14.458 -2.081 -20.233 1.00 88.50 99 LEU A N 1
ATOM 822 C CA . LEU A 1 99 ? 14.407 -1.278 -21.462 1.00 88.50 99 LEU A CA 1
ATOM 823 C C . LEU A 1 99 ? 14.376 -2.163 -22.710 1.00 88.50 99 LEU A C 1
ATOM 825 O O . LEU A 1 99 ? 13.498 -2.028 -23.555 1.00 88.50 99 LEU A O 1
ATOM 829 N N . GLN A 1 100 ? 15.339 -3.077 -22.816 1.00 85.31 100 GLN A N 1
ATOM 830 C CA . GLN A 1 100 ? 15.464 -4.019 -23.926 1.00 85.31 100 GLN A CA 1
ATOM 831 C C . GLN A 1 100 ? 16.194 -5.285 -23.452 1.00 85.31 100 GLN A C 1
ATOM 833 O O . GLN A 1 100 ? 16.971 -5.193 -22.490 1.00 85.31 100 GLN A O 1
ATOM 838 N N . PRO A 1 101 ? 15.963 -6.440 -24.100 1.00 82.62 101 PRO A N 1
ATOM 839 C CA . PRO A 1 101 ? 16.742 -7.649 -23.859 1.00 82.62 101 PRO A CA 1
ATOM 840 C C . PRO A 1 101 ? 18.244 -7.376 -24.003 1.00 82.62 101 PRO A C 1
ATOM 842 O O . PRO A 1 101 ? 18.677 -6.641 -24.892 1.00 82.62 101 PRO A O 1
ATOM 845 N N . ASP A 1 102 ? 19.033 -7.912 -23.080 1.00 79.44 102 ASP A N 1
ATOM 846 C CA . ASP A 1 102 ? 20.483 -7.855 -23.144 1.00 79.44 102 ASP A CA 1
ATOM 847 C C . ASP A 1 102 ? 21.007 -8.932 -24.098 1.00 79.44 102 ASP A C 1
ATOM 849 O O . ASP A 1 102 ? 21.071 -10.119 -23.769 1.00 79.44 102 ASP A O 1
ATOM 853 N N . ASP A 1 103 ? 21.396 -8.487 -25.290 1.00 75.25 103 ASP A N 1
ATOM 854 C CA . ASP A 1 103 ? 21.990 -9.325 -26.331 1.00 75.25 103 ASP A CA 1
ATOM 855 C C . ASP A 1 103 ? 23.518 -9.479 -26.163 1.00 75.25 103 ASP A C 1
ATOM 857 O O . ASP A 1 103 ? 24.181 -10.103 -26.991 1.00 75.25 103 ASP A O 1
ATOM 861 N N . THR A 1 104 ? 24.121 -8.917 -25.103 1.00 66.62 104 THR A N 1
ATOM 862 C CA . THR A 1 104 ? 25.586 -8.856 -24.931 1.00 66.62 104 THR A CA 1
ATOM 863 C C . THR A 1 104 ? 26.199 -10.060 -24.214 1.00 66.62 104 THR A C 1
ATOM 865 O O . THR A 1 104 ? 27.385 -10.036 -23.868 1.00 66.62 104 THR A O 1
ATOM 868 N N . LYS A 1 105 ? 25.461 -11.172 -24.073 1.00 54.97 105 LYS A N 1
ATOM 869 C CA . LYS A 1 105 ? 25.985 -12.463 -23.582 1.00 54.97 105 LYS A CA 1
ATOM 870 C C . LYS A 1 105 ? 26.904 -13.134 -24.616 1.00 54.97 105 LYS A C 1
ATOM 872 O O . LYS A 1 105 ? 26.647 -14.221 -25.121 1.00 54.97 105 LYS A O 1
ATOM 877 N N . THR A 1 106 ? 28.006 -12.477 -24.957 1.00 53.22 106 THR A N 1
ATOM 878 C CA . THR A 1 106 ? 29.152 -13.063 -25.661 1.00 53.22 106 THR A CA 1
ATOM 879 C C . THR A 1 106 ? 30.428 -12.331 -25.247 1.00 53.22 106 THR A C 1
ATOM 881 O O . THR A 1 106 ? 31.151 -11.782 -26.073 1.00 53.22 106 THR A O 1
ATOM 884 N N . HIS A 1 107 ? 30.726 -12.285 -23.949 1.00 49.34 107 HIS A N 1
ATOM 885 C CA . HIS A 1 107 ? 32.093 -11.993 -23.531 1.00 49.34 107 HIS A CA 1
ATOM 886 C C . HIS A 1 107 ? 32.442 -12.744 -22.249 1.00 49.34 107 HIS A C 1
ATOM 888 O O . HIS A 1 107 ? 32.087 -12.331 -21.143 1.00 49.34 107 HIS A O 1
ATOM 894 N N . ASP A 1 108 ? 33.164 -13.853 -22.420 1.00 50.75 108 ASP A N 1
ATOM 895 C CA . ASP A 1 108 ? 33.863 -14.550 -21.346 1.00 50.75 108 ASP A CA 1
ATOM 896 C C . ASP A 1 108 ? 34.775 -13.554 -20.619 1.00 50.75 108 ASP A C 1
ATOM 898 O O . ASP A 1 108 ? 35.869 -13.206 -21.063 1.00 50.75 108 ASP A O 1
ATOM 902 N N . SER A 1 109 ? 34.301 -13.044 -19.486 1.00 55.88 109 SER A N 1
ATOM 903 C CA . SER A 1 109 ? 35.114 -12.224 -18.597 1.00 55.88 109 SER A CA 1
ATOM 904 C C . SER A 1 109 ? 36.050 -13.130 -17.802 1.00 55.88 109 SER A C 1
ATOM 906 O O . SER A 1 109 ? 35.654 -14.208 -17.362 1.00 55.88 109 SER A O 1
ATOM 908 N N . ALA A 1 110 ? 37.278 -12.675 -17.540 1.00 54.81 110 ALA A N 1
ATOM 909 C CA . ALA A 1 110 ? 38.314 -13.413 -16.802 1.00 54.81 110 ALA A CA 1
ATOM 910 C C . ALA A 1 110 ? 37.935 -13.806 -15.352 1.00 54.81 110 ALA A C 1
ATOM 912 O O . ALA A 1 110 ? 38.730 -14.432 -14.660 1.00 54.81 110 ALA A O 1
ATOM 913 N N . LEU A 1 111 ? 36.733 -13.447 -14.884 1.00 55.03 111 LEU A N 1
ATOM 914 C CA . LEU A 1 111 ? 36.151 -13.808 -13.587 1.00 55.03 111 LEU A CA 1
ATOM 915 C C . LEU A 1 111 ? 35.238 -15.050 -13.645 1.00 55.03 111 LEU A C 1
ATOM 917 O O . LEU A 1 111 ? 34.754 -15.495 -12.606 1.00 55.03 111 LEU A O 1
ATOM 921 N N . THR A 1 112 ? 35.054 -15.661 -14.822 1.00 55.81 112 THR A N 1
ATOM 922 C CA . THR A 1 112 ? 34.327 -16.937 -15.007 1.00 55.81 112 THR A CA 1
ATOM 923 C C . THR A 1 112 ? 34.903 -18.099 -14.191 1.00 55.81 112 THR A C 1
ATOM 925 O O . THR A 1 112 ? 34.219 -19.089 -13.949 1.00 55.81 112 THR A O 1
ATOM 928 N N . TRP A 1 113 ? 36.145 -18.006 -13.706 1.00 52.94 113 TRP A N 1
ATOM 929 C CA . TRP A 1 113 ? 36.711 -19.018 -12.810 1.00 52.94 113 TRP A CA 1
ATOM 930 C C . TRP A 1 113 ? 36.010 -19.068 -11.441 1.00 52.94 113 TRP A C 1
ATOM 932 O O . TRP A 1 113 ? 35.925 -20.144 -10.856 1.00 52.94 113 TRP A O 1
ATOM 942 N N . ILE A 1 114 ? 35.475 -17.940 -10.952 1.00 59.19 114 ILE A N 1
ATOM 943 C CA . ILE A 1 114 ? 34.768 -17.861 -9.662 1.00 59.19 114 ILE A CA 1
ATOM 944 C C . ILE A 1 114 ? 33.333 -18.372 -9.813 1.00 59.19 114 ILE A C 1
ATOM 946 O O . ILE A 1 114 ? 32.851 -19.101 -8.948 1.00 59.19 114 ILE A O 1
ATOM 950 N N . SER A 1 115 ? 32.662 -18.053 -10.929 1.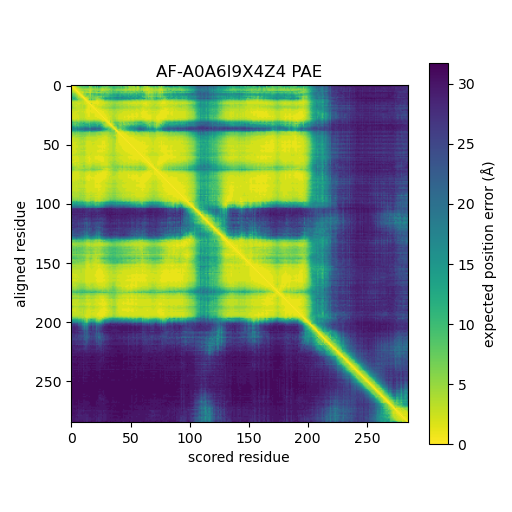00 57.00 115 SER A N 1
ATOM 951 C CA . SER A 1 115 ? 31.289 -18.515 -11.181 1.00 57.00 115 SER A CA 1
ATOM 952 C C . SER A 1 115 ? 31.203 -20.036 -11.302 1.00 57.00 115 SER A C 1
ATOM 954 O O . SER A 1 115 ? 30.242 -20.618 -10.815 1.00 57.00 115 SER A O 1
ATOM 956 N N . ARG A 1 116 ? 32.256 -20.704 -11.800 1.00 59.06 116 ARG A N 1
ATOM 957 C CA . ARG A 1 116 ? 32.339 -22.177 -11.858 1.00 59.06 116 ARG A CA 1
ATOM 958 C C . ARG A 1 116 ? 32.152 -22.880 -10.511 1.00 59.06 116 ARG A C 1
ATOM 960 O O . ARG A 1 116 ? 31.655 -24.002 -10.495 1.00 59.06 116 ARG A O 1
ATOM 967 N N . PHE A 1 117 ? 32.518 -22.250 -9.392 1.00 65.00 117 PHE A N 1
ATOM 968 C CA . PHE A 1 117 ? 32.315 -22.829 -8.055 1.00 65.00 117 PHE A CA 1
ATOM 969 C C . PHE A 1 117 ? 30.872 -22.705 -7.548 1.00 65.00 117 PHE A C 1
ATOM 971 O O . PHE A 1 117 ? 30.477 -23.446 -6.649 1.00 65.00 117 PHE A O 1
ATOM 978 N N . PHE A 1 118 ? 30.088 -21.806 -8.145 1.00 61.00 118 PHE A N 1
ATOM 979 C CA . PHE A 1 118 ? 28.679 -21.566 -7.837 1.00 61.00 118 PHE A CA 1
ATOM 980 C C . PHE A 1 118 ? 27.756 -21.910 -9.009 1.00 61.00 118 PHE A C 1
ATOM 982 O O . PHE A 1 118 ? 26.595 -21.510 -8.981 1.00 61.00 118 PHE A O 1
ATOM 989 N N . ASN A 1 119 ? 28.252 -22.628 -10.025 1.00 56.22 119 ASN A N 1
ATOM 990 C CA . ASN A 1 119 ? 27.455 -23.017 -11.183 1.00 56.22 119 ASN A CA 1
ATOM 991 C C . ASN A 1 119 ? 26.231 -23.795 -10.699 1.00 56.22 119 ASN A C 1
ATOM 993 O O . ASN A 1 119 ? 26.340 -24.923 -10.210 1.00 56.22 119 ASN A O 1
ATOM 997 N N . VAL A 1 120 ? 25.077 -23.145 -10.803 1.00 54.16 120 VAL A N 1
ATOM 998 C CA . VAL A 1 120 ? 23.789 -23.785 -10.603 1.00 54.16 120 VAL A CA 1
ATOM 999 C C . VAL A 1 120 ? 23.530 -24.633 -11.838 1.00 54.16 120 VAL A C 1
ATOM 1001 O O . VAL A 1 120 ? 23.816 -24.203 -12.953 1.00 54.16 120 VAL A O 1
ATOM 1004 N N . ASP A 1 121 ? 23.071 -25.864 -11.633 1.00 54.34 121 ASP A N 1
ATOM 1005 C CA . ASP A 1 121 ? 22.716 -26.756 -12.732 1.00 54.34 121 ASP A CA 1
ATOM 1006 C C . ASP A 1 121 ? 21.643 -26.070 -13.592 1.00 54.34 121 ASP A C 1
ATOM 1008 O O . ASP A 1 121 ? 20.556 -25.759 -13.103 1.00 54.34 121 ASP A O 1
ATOM 1012 N N . GLU A 1 122 ? 21.958 -25.798 -14.860 1.00 56.84 122 GLU A N 1
ATOM 1013 C CA . GLU A 1 122 ? 21.054 -25.124 -15.805 1.00 56.84 122 GLU A CA 1
ATOM 1014 C C . GLU A 1 122 ? 19.777 -25.944 -16.060 1.00 56.84 122 GLU A C 1
ATOM 1016 O O . GLU A 1 122 ? 18.765 -25.399 -16.488 1.00 56.84 122 GLU A O 1
ATOM 1021 N N . ASN A 1 123 ? 19.777 -27.244 -15.725 1.00 58.31 123 ASN A N 1
ATOM 1022 C CA . ASN A 1 123 ? 18.574 -28.082 -15.744 1.00 58.31 123 ASN A CA 1
ATOM 1023 C C . ASN A 1 123 ? 17.629 -27.820 -14.552 1.00 58.31 123 ASN A C 1
ATOM 1025 O O . ASN A 1 123 ? 16.510 -28.336 -14.531 1.00 58.31 123 ASN A O 1
ATOM 1029 N N . VAL A 1 124 ? 18.081 -27.061 -13.547 1.00 57.59 124 VAL A N 1
ATOM 1030 C CA . VAL A 1 124 ? 17.327 -26.681 -12.340 1.00 57.59 124 VAL A CA 1
ATOM 1031 C C . VAL A 1 124 ? 16.907 -25.210 -12.396 1.00 57.59 124 VAL A C 1
ATOM 1033 O O . VAL A 1 124 ? 15.777 -24.899 -12.029 1.00 57.59 124 VAL A O 1
ATOM 1036 N N . ILE A 1 125 ? 17.770 -24.325 -12.909 1.00 55.62 125 ILE A N 1
ATOM 1037 C CA . ILE A 1 125 ? 17.464 -22.904 -13.133 1.00 55.62 125 ILE A CA 1
ATOM 1038 C C . ILE A 1 125 ? 17.748 -22.573 -14.598 1.00 55.62 125 ILE A C 1
ATOM 1040 O O . ILE A 1 125 ? 18.905 -22.466 -15.003 1.00 55.62 125 ILE A O 1
ATOM 1044 N N . ASN A 1 126 ? 16.689 -22.402 -15.394 1.00 52.81 126 ASN A N 1
ATOM 1045 C CA . ASN A 1 126 ? 16.835 -21.909 -16.763 1.00 52.81 126 ASN A CA 1
ATOM 1046 C C . ASN A 1 126 ? 17.415 -20.487 -16.722 1.00 52.81 126 ASN A C 1
ATOM 1048 O O . ASN A 1 126 ? 16.936 -19.677 -15.925 1.00 52.81 126 ASN A O 1
ATOM 1052 N N . PRO A 1 127 ? 18.397 -20.148 -17.574 1.00 58.41 127 PRO A N 1
ATOM 1053 C CA . PRO A 1 127 ? 18.945 -18.802 -17.609 1.00 58.41 127 PRO A CA 1
ATOM 1054 C C . PRO A 1 127 ? 17.838 -17.811 -17.977 1.00 58.41 127 PRO A C 1
ATOM 1056 O O . PRO A 1 127 ? 17.273 -17.869 -19.071 1.00 58.41 127 PRO A O 1
ATOM 1059 N N . GLU A 1 128 ? 17.525 -16.903 -17.057 1.00 63.22 128 GLU A N 1
ATOM 1060 C CA . GLU A 1 128 ? 16.603 -15.811 -17.338 1.00 63.22 128 GLU A CA 1
ATOM 1061 C C . GLU A 1 128 ? 17.209 -14.882 -18.401 1.00 63.22 128 GLU A C 1
ATOM 1063 O O . GLU A 1 128 ? 18.429 -14.665 -18.483 1.00 63.22 128 GLU A O 1
ATOM 1068 N N . GLN A 1 129 ? 16.343 -14.363 -19.272 1.00 71.19 129 GLN A N 1
ATOM 1069 C CA . GLN A 1 129 ? 16.731 -13.331 -20.221 1.00 71.19 129 GLN A CA 1
ATOM 1070 C C . GLN A 1 129 ? 17.105 -12.084 -19.419 1.00 71.19 129 GLN A C 1
ATOM 1072 O O . GLN A 1 129 ? 16.257 -11.506 -18.741 1.00 71.19 129 GLN A O 1
ATOM 1077 N N . ASP A 1 130 ? 18.364 -11.662 -19.513 1.00 77.00 130 ASP A N 1
ATOM 1078 C CA . ASP A 1 130 ? 18.788 -10.411 -18.894 1.00 77.00 130 ASP A CA 1
ATOM 1079 C C . ASP A 1 130 ? 18.256 -9.236 -19.714 1.00 77.00 130 ASP A C 1
ATOM 1081 O O . ASP A 1 130 ? 18.044 -9.343 -20.927 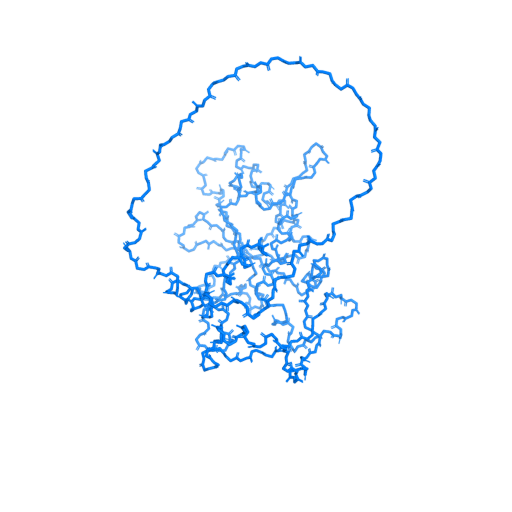1.00 77.00 130 ASP A O 1
ATOM 1085 N N . PHE A 1 131 ? 18.040 -8.109 -19.041 1.00 85.00 131 PHE A N 1
ATOM 1086 C CA . PHE A 1 131 ? 17.584 -6.866 -19.648 1.00 85.00 131 PHE A CA 1
ATOM 1087 C C . PHE A 1 131 ? 18.500 -5.724 -19.233 1.00 85.00 131 PHE A C 1
ATOM 1089 O O . PHE A 1 131 ? 18.891 -5.604 -18.068 1.00 85.00 131 PHE A O 1
ATOM 1096 N N . PHE A 1 132 ? 18.743 -4.799 -20.156 1.00 87.62 132 PHE A N 1
ATOM 1097 C CA . PHE A 1 132 ? 19.229 -3.485 -19.762 1.00 87.62 132 PHE A CA 1
ATOM 1098 C C . PHE A 1 132 ? 18.153 -2.795 -18.928 1.00 87.62 132 PHE A C 1
ATOM 1100 O O . PHE A 1 132 ? 16.987 -2.769 -19.319 1.00 87.62 132 PHE A O 1
ATOM 1107 N N . THR A 1 133 ? 18.533 -2.224 -17.785 1.00 92.06 133 THR A N 1
ATOM 1108 C CA . THR A 1 133 ? 17.593 -1.541 -16.887 1.00 92.06 133 THR A CA 1
ATOM 1109 C C . THR A 1 133 ? 17.937 -0.067 -16.727 1.00 92.06 133 THR A C 1
ATOM 1111 O O . THR A 1 133 ? 19.107 0.318 -16.682 1.00 92.06 133 THR A O 1
ATOM 1114 N N . ALA A 1 134 ? 16.911 0.769 -16.592 1.00 93.00 134 ALA A N 1
ATOM 1115 C CA . ALA A 1 134 ? 17.049 2.180 -16.242 1.00 93.00 134 ALA A CA 1
ATOM 1116 C C . ALA A 1 134 ? 16.010 2.581 -15.196 1.00 93.00 134 ALA A C 1
ATOM 1118 O O . ALA A 1 134 ? 14.997 1.904 -15.032 1.00 93.00 134 ALA A O 1
ATOM 1119 N N . ALA A 1 135 ? 16.278 3.664 -14.463 1.00 96.31 135 ALA A N 1
ATOM 1120 C CA . ALA A 1 135 ? 15.305 4.220 -13.530 1.00 96.31 135 ALA A CA 1
ATOM 1121 C C . ALA A 1 135 ? 14.049 4.654 -14.295 1.00 96.31 135 ALA A C 1
ATOM 1123 O O . ALA A 1 135 ? 14.158 5.314 -15.325 1.00 96.31 135 ALA A O 1
ATOM 1124 N N . PHE A 1 136 ? 12.882 4.263 -13.792 1.00 95.44 136 PHE A N 1
ATOM 1125 C CA . PHE A 1 136 ? 11.606 4.540 -14.426 1.00 95.44 136 PHE A CA 1
ATOM 1126 C C . PHE A 1 136 ? 11.328 6.042 -14.493 1.00 95.44 136 PHE A C 1
ATOM 1128 O O . PHE A 1 136 ? 11.434 6.743 -13.488 1.00 95.44 136 PHE A O 1
ATOM 1135 N N . GLU A 1 137 ? 10.936 6.504 -15.675 1.00 95.81 137 GLU A N 1
ATOM 1136 C CA . GLU A 1 137 ? 10.517 7.876 -15.955 1.00 95.81 137 GLU A CA 1
ATOM 1137 C C . GLU A 1 137 ? 9.199 7.802 -16.727 1.00 95.81 137 GLU A C 1
ATOM 1139 O O . GLU A 1 137 ? 9.158 7.251 -17.832 1.00 95.81 137 GLU A O 1
ATOM 1144 N N . ASN A 1 138 ? 8.115 8.351 -16.172 1.00 92.56 138 ASN A N 1
ATOM 1145 C CA . ASN A 1 138 ? 6.795 8.239 -16.788 1.00 92.56 138 ASN A CA 1
ATOM 1146 C C . ASN A 1 138 ? 6.723 8.974 -18.141 1.00 92.56 138 ASN A C 1
ATOM 1148 O O . ASN A 1 138 ? 6.048 8.520 -19.060 1.00 92.56 138 ASN A O 1
ATOM 1152 N N . GLU A 1 139 ? 7.474 10.069 -18.305 1.00 94.00 139 GLU A N 1
ATOM 1153 C CA . GLU A 1 139 ? 7.584 10.799 -19.581 1.00 94.00 139 GLU A CA 1
ATOM 1154 C C . GLU A 1 139 ? 8.226 9.965 -20.701 1.00 94.00 139 GLU A C 1
ATOM 1156 O O . GLU A 1 139 ? 7.970 10.203 -21.880 1.00 94.00 139 GLU A O 1
ATOM 1161 N N . ARG A 1 140 ? 9.053 8.975 -20.344 1.00 93.00 140 ARG A N 1
ATOM 1162 C CA . ARG A 1 140 ? 9.781 8.108 -21.281 1.00 93.00 140 ARG A CA 1
ATOM 1163 C C . ARG A 1 140 ? 9.288 6.668 -21.241 1.00 93.00 140 ARG A C 1
ATOM 1165 O O . ARG A 1 140 ? 10.031 5.750 -21.586 1.00 93.00 140 ARG A O 1
ATOM 1172 N N . ILE A 1 141 ? 8.030 6.463 -20.853 1.00 92.38 141 ILE A N 1
ATOM 1173 C CA . ILE A 1 141 ? 7.436 5.134 -20.684 1.00 92.38 141 ILE A CA 1
ATOM 1174 C C . ILE A 1 141 ? 7.563 4.251 -21.937 1.00 92.38 141 ILE A C 1
ATOM 1176 O O . ILE A 1 141 ? 7.737 3.045 -21.817 1.00 92.38 141 ILE A O 1
ATOM 1180 N N . SER A 1 142 ? 7.571 4.850 -23.134 1.00 91.56 142 SER A N 1
ATOM 1181 C CA . SER A 1 142 ? 7.734 4.150 -24.415 1.00 91.56 142 SER A CA 1
ATOM 1182 C C . SER A 1 142 ? 9.117 3.530 -24.639 1.00 91.56 142 SER A C 1
ATOM 1184 O O . SER A 1 142 ? 9.265 2.725 -25.551 1.00 91.56 142 SER A O 1
ATOM 1186 N N . HIS A 1 143 ? 10.137 3.919 -23.867 1.00 91.88 143 HIS A N 1
ATOM 1187 C CA . HIS A 1 143 ? 11.466 3.299 -23.926 1.00 91.88 143 HIS A CA 1
ATOM 1188 C C . HIS A 1 143 ? 11.568 2.037 -23.067 1.00 91.88 143 HIS A C 1
ATOM 1190 O O . HIS A 1 143 ? 12.529 1.286 -23.212 1.00 91.88 143 HIS A O 1
ATOM 1196 N N . PHE A 1 144 ? 10.619 1.822 -22.154 1.00 92.31 144 PHE A N 1
ATOM 1197 C CA . PHE A 1 144 ? 10.610 0.643 -21.303 1.00 92.31 144 PHE A CA 1
ATOM 1198 C C . PHE A 1 144 ? 9.993 -0.545 -22.029 1.00 92.31 144 PHE A C 1
ATOM 1200 O O . PHE A 1 144 ? 9.048 -0.415 -22.809 1.00 92.31 144 PHE A O 1
ATOM 1207 N N . TYR A 1 145 ? 10.522 -1.723 -21.726 1.00 90.25 145 TYR A N 1
ATOM 1208 C CA . TYR A 1 145 ? 10.037 -2.982 -22.250 1.00 90.25 145 TYR A CA 1
ATOM 1209 C C . TYR A 1 145 ? 8.729 -3.375 -21.556 1.00 90.25 145 TYR A C 1
ATOM 1211 O O . TYR A 1 145 ? 8.731 -4.020 -20.508 1.00 90.25 145 TYR A O 1
ATOM 1219 N N . ILE A 1 146 ? 7.603 -2.957 -22.134 1.00 90.00 146 ILE A N 1
ATOM 1220 C CA . ILE A 1 146 ? 6.257 -3.252 -21.632 1.00 90.00 146 ILE A CA 1
ATOM 1221 C C . ILE A 1 146 ? 5.580 -4.212 -22.615 1.00 90.00 146 ILE A C 1
ATOM 1223 O O . ILE A 1 146 ? 5.073 -3.785 -23.650 1.00 90.00 146 ILE A O 1
ATOM 1227 N N . GLN A 1 147 ? 5.583 -5.513 -22.306 1.00 87.06 147 GLN A N 1
ATOM 1228 C CA . GLN A 1 147 ? 4.800 -6.504 -23.061 1.00 87.06 147 GLN A CA 1
ATOM 1229 C C . GLN A 1 147 ? 3.328 -6.473 -22.650 1.00 87.06 147 GLN A C 1
ATOM 1231 O O . GLN A 1 147 ? 2.433 -6.389 -23.486 1.00 87.06 147 GLN A O 1
ATOM 1236 N N . ASP A 1 148 ? 3.104 -6.532 -21.341 1.00 88.19 148 ASP A N 1
ATOM 1237 C CA . ASP A 1 148 ? 1.797 -6.513 -20.718 1.00 88.19 148 ASP A CA 1
ATOM 1238 C C . ASP A 1 148 ? 1.836 -5.574 -19.508 1.00 88.19 148 ASP A C 1
ATOM 1240 O O . ASP A 1 148 ? 2.778 -5.559 -18.712 1.00 88.19 148 ASP A O 1
ATOM 1244 N N . LYS A 1 149 ? 0.801 -4.744 -19.408 1.00 88.06 149 LYS A N 1
ATOM 1245 C CA . LYS A 1 149 ? 0.673 -3.696 -18.398 1.00 88.06 149 LYS A CA 1
ATOM 1246 C C . LYS A 1 149 ? 0.442 -4.295 -17.010 1.00 88.06 149 LYS A C 1
ATOM 1248 O O . LYS A 1 149 ? 0.922 -3.738 -16.022 1.00 88.06 149 LYS A O 1
ATOM 1253 N N . ASP A 1 150 ? -0.252 -5.427 -16.938 1.00 85.31 150 ASP A N 1
ATOM 1254 C CA . ASP A 1 150 ? -0.621 -6.052 -15.670 1.00 85.31 150 ASP A CA 1
ATOM 1255 C C . ASP A 1 150 ? 0.559 -6.797 -15.026 1.00 85.31 150 ASP A C 1
ATOM 1257 O O . ASP A 1 150 ? 0.673 -6.829 -13.797 1.00 85.31 150 ASP A O 1
ATOM 1261 N N . SER A 1 151 ? 1.484 -7.311 -15.842 1.00 86.50 151 SER A N 1
ATOM 1262 C CA . SER A 1 151 ? 2.715 -7.982 -15.402 1.00 86.50 151 SER A CA 1
ATOM 1263 C C . SER A 1 151 ? 3.961 -7.087 -15.346 1.00 86.50 151 SER A C 1
ATOM 1265 O O . SER A 1 151 ? 4.915 -7.443 -14.653 1.00 86.50 151 SER A O 1
ATOM 1267 N N . PHE A 1 152 ? 3.965 -5.915 -15.999 1.00 91.56 152 PHE A N 1
ATOM 1268 C CA . PHE A 1 152 ? 5.131 -5.015 -16.033 1.00 91.56 152 PHE A CA 1
ATOM 1269 C C . PHE A 1 152 ? 5.659 -4.655 -14.638 1.00 91.56 152 PHE A C 1
ATOM 1271 O O . PHE A 1 152 ? 6.860 -4.732 -14.374 1.00 91.56 152 PHE A O 1
ATOM 1278 N N . PHE A 1 153 ? 4.760 -4.295 -13.719 1.00 93.19 153 PHE A N 1
ATOM 1279 C CA . PHE A 1 153 ? 5.112 -4.207 -12.307 1.00 93.19 153 PHE A CA 1
ATOM 1280 C C . PHE A 1 153 ? 4.867 -5.564 -11.652 1.00 93.19 153 PHE A C 1
ATOM 1282 O O . PHE A 1 153 ? 3.728 -5.907 -11.337 1.00 93.19 153 PHE A O 1
ATOM 1289 N N . ASN A 1 154 ? 5.939 -6.315 -11.391 1.00 91.25 154 ASN A N 1
ATOM 1290 C CA . ASN A 1 154 ? 5.823 -7.580 -10.668 1.00 91.25 154 ASN A CA 1
ATOM 1291 C C . ASN A 1 154 ? 5.260 -7.382 -9.245 1.00 91.25 154 ASN A C 1
ATOM 1293 O O . ASN A 1 154 ? 5.306 -6.288 -8.669 1.00 91.25 154 ASN A O 1
ATOM 1297 N N . SER A 1 155 ? 4.736 -8.462 -8.662 1.00 92.12 155 SER A N 1
ATOM 1298 C CA . SER A 1 155 ? 4.047 -8.439 -7.363 1.00 92.12 155 SER A CA 1
ATOM 1299 C C . SER A 1 155 ? 4.908 -7.822 -6.252 1.00 92.12 155 SER A C 1
ATOM 1301 O O . SER A 1 155 ? 4.457 -6.945 -5.515 1.00 92.12 155 SER A O 1
ATOM 1303 N N . ALA A 1 156 ? 6.199 -8.171 -6.206 1.00 91.69 156 ALA A N 1
ATOM 1304 C CA . ALA A 1 156 ? 7.146 -7.620 -5.239 1.00 91.69 156 ALA A CA 1
ATOM 1305 C C . ALA A 1 156 ? 7.311 -6.094 -5.373 1.00 91.69 156 ALA A C 1
ATOM 1307 O O . ALA A 1 156 ? 7.285 -5.365 -4.376 1.00 91.69 156 ALA A O 1
ATOM 1308 N N . THR A 1 157 ? 7.447 -5.594 -6.603 1.00 94.75 157 THR A N 1
ATOM 1309 C CA . THR A 1 157 ? 7.558 -4.160 -6.903 1.00 94.75 157 THR A CA 1
ATOM 1310 C C . THR A 1 157 ? 6.275 -3.425 -6.532 1.00 94.75 157 THR A C 1
ATOM 1312 O O . THR A 1 157 ? 6.339 -2.394 -5.857 1.00 94.75 157 THR A O 1
ATOM 1315 N N . ARG A 1 158 ? 5.109 -3.981 -6.888 1.00 96.88 158 ARG A N 1
ATOM 1316 C CA . ARG A 1 158 ? 3.794 -3.421 -6.536 1.00 96.88 158 ARG A CA 1
ATOM 1317 C C . ARG A 1 158 ? 3.627 -3.309 -5.022 1.00 96.88 158 ARG A C 1
ATOM 1319 O O . ARG A 1 158 ? 3.367 -2.218 -4.511 1.00 96.88 158 ARG A O 1
ATOM 1326 N N . SER A 1 159 ? 3.879 -4.386 -4.280 1.00 96.81 159 SER A N 1
ATOM 1327 C CA . SER A 1 159 ? 3.808 -4.381 -2.816 1.00 96.81 159 SER A CA 1
ATOM 1328 C C . SER A 1 159 ? 4.805 -3.412 -2.177 1.00 96.81 159 SER A C 1
ATOM 1330 O O . SER A 1 159 ? 4.469 -2.737 -1.201 1.00 96.81 159 SER A O 1
ATOM 1332 N N . ARG A 1 160 ? 6.018 -3.280 -2.733 1.00 97.56 160 ARG A N 1
ATOM 1333 C CA . ARG A 1 160 ? 7.022 -2.309 -2.269 1.00 97.56 160 ARG A CA 1
ATOM 1334 C C . ARG A 1 160 ? 6.545 -0.867 -2.458 1.00 97.56 160 ARG A C 1
ATOM 1336 O O . ARG A 1 160 ? 6.707 -0.055 -1.542 1.00 97.56 160 ARG A O 1
ATOM 1343 N N . ILE A 1 161 ? 5.953 -0.550 -3.610 1.00 98.19 161 ILE A N 1
ATOM 1344 C CA . ILE A 1 161 ? 5.355 0.764 -3.885 1.00 98.19 161 ILE A CA 1
ATOM 1345 C C . ILE A 1 161 ? 4.210 1.035 -2.904 1.00 98.19 161 ILE A C 1
ATOM 1347 O O . ILE A 1 161 ? 4.193 2.075 -2.245 1.00 98.19 161 ILE A O 1
ATOM 1351 N N . VAL A 1 162 ? 3.283 0.091 -2.730 1.00 98.44 162 VAL A N 1
ATOM 1352 C CA . VAL A 1 162 ? 2.153 0.271 -1.807 1.00 98.44 162 VAL A CA 1
ATOM 1353 C C . VAL A 1 162 ? 2.636 0.469 -0.374 1.00 98.44 162 VAL A C 1
ATOM 1355 O O . VAL A 1 162 ? 2.206 1.413 0.290 1.00 98.44 162 VAL A O 1
ATOM 1358 N N . TYR A 1 163 ? 3.603 -0.321 0.092 1.00 98.44 163 TYR A N 1
ATOM 1359 C CA . TYR A 1 163 ? 4.197 -0.132 1.415 1.00 98.44 163 TYR A CA 1
ATOM 1360 C C . TYR A 1 163 ? 4.847 1.252 1.579 1.00 98.44 163 TYR A C 1
ATOM 1362 O O . TYR A 1 163 ? 4.690 1.893 2.624 1.00 98.44 163 TYR A O 1
ATOM 1370 N N . PHE A 1 164 ? 5.519 1.770 0.544 1.00 98.44 164 PHE A N 1
ATOM 1371 C CA . PHE A 1 164 ? 6.077 3.125 0.548 1.00 98.44 164 PHE A CA 1
ATOM 1372 C C . PHE A 1 164 ? 4.998 4.201 0.748 1.00 98.44 164 PHE A C 1
ATOM 1374 O O . PHE A 1 164 ? 5.221 5.157 1.507 1.00 98.44 164 PHE A O 1
ATOM 1381 N N . ILE A 1 165 ? 3.832 4.033 0.113 1.00 98.44 165 ILE A N 1
ATOM 1382 C CA . ILE A 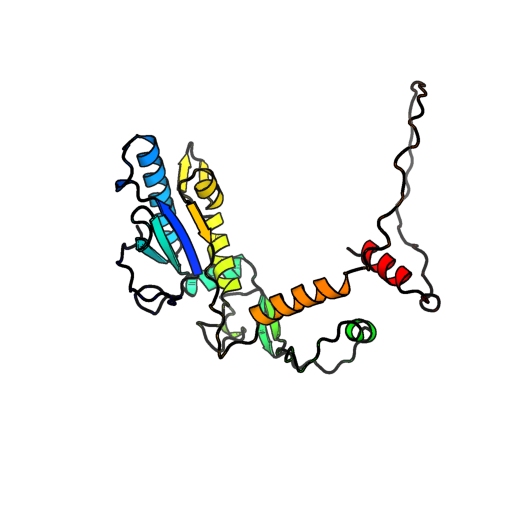1 165 ? 2.666 4.918 0.258 1.00 98.44 165 ILE A CA 1
ATOM 1383 C C . ILE A 1 165 ? 2.080 4.794 1.669 1.00 98.44 165 ILE A C 1
ATOM 1385 O O . ILE A 1 165 ? 1.879 5.807 2.345 1.00 98.44 165 ILE A O 1
ATOM 1389 N N . LEU A 1 166 ? 1.880 3.568 2.162 1.00 98.56 166 LEU A N 1
ATOM 1390 C CA . LEU A 1 166 ? 1.369 3.292 3.508 1.00 98.56 166 LEU A CA 1
ATOM 1391 C C . 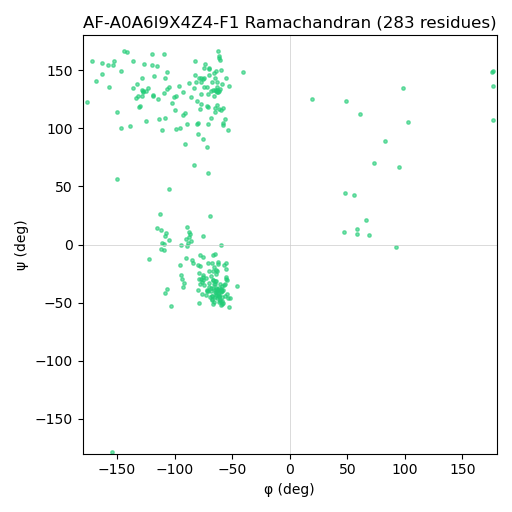LEU A 1 166 ? 2.262 3.911 4.598 1.00 98.56 166 LEU A C 1
ATOM 1393 O O . LEU A 1 166 ? 1.771 4.508 5.564 1.00 98.56 166 LEU A O 1
ATOM 1397 N N . CYS A 1 167 ? 3.582 3.864 4.426 1.00 98.12 167 CYS A N 1
ATOM 1398 C CA . CYS A 1 167 ? 4.539 4.498 5.334 1.00 98.12 167 CYS A CA 1
ATOM 1399 C C . CYS A 1 167 ? 4.424 6.027 5.389 1.00 98.12 167 CYS A C 1
ATOM 1401 O O . CYS A 1 167 ? 4.847 6.624 6.374 1.00 98.12 167 CYS A O 1
ATOM 1403 N N . ARG A 1 168 ? 3.848 6.667 4.365 1.00 97.06 168 ARG A N 1
ATOM 1404 C CA . ARG A 1 168 ? 3.701 8.130 4.251 1.00 97.06 168 ARG A CA 1
ATOM 1405 C C . ARG A 1 168 ? 2.259 8.616 4.403 1.00 97.06 168 ARG A C 1
ATOM 1407 O O . ARG A 1 168 ? 2.030 9.824 4.431 1.00 97.06 168 ARG A O 1
ATOM 1414 N N . GLY A 1 169 ? 1.292 7.706 4.512 1.00 96.75 169 GLY A N 1
ATOM 1415 C CA . GLY A 1 169 ? -0.113 8.044 4.727 1.00 96.75 169 GLY A CA 1
ATOM 1416 C C . GLY A 1 169 ? -0.319 8.779 6.053 1.00 96.75 169 GLY A C 1
ATOM 1417 O O . GLY A 1 169 ? 0.176 8.351 7.095 1.00 96.75 169 GLY A O 1
ATOM 1418 N N . GLU A 1 170 ? -1.045 9.892 6.030 1.00 97.38 170 GLU A N 1
ATOM 1419 C CA . GLU A 1 170 ? -1.326 10.711 7.213 1.00 97.38 170 GLU A CA 1
ATOM 1420 C C . GLU A 1 170 ? -2.589 10.204 7.922 1.00 97.38 170 GLU A C 1
ATOM 1422 O O . GLU A 1 170 ? -3.571 9.887 7.261 1.00 97.38 170 GLU A O 1
ATOM 1427 N N . TYR A 1 171 ? -2.603 10.145 9.255 1.00 96.69 171 TYR A N 1
ATOM 1428 C CA . TYR A 1 171 ? -3.769 9.688 10.035 1.00 96.69 171 TYR A CA 1
ATOM 1429 C C . TYR A 1 171 ? -4.297 10.720 11.038 1.00 96.69 171 TYR A C 1
ATOM 1431 O O . TYR A 1 171 ? -5.362 10.531 11.628 1.00 96.69 171 TYR A O 1
ATOM 1439 N N . ALA A 1 172 ? -3.540 11.787 11.302 1.00 94.94 172 ALA A N 1
ATOM 1440 C CA . ALA A 1 172 ? -3.961 12.874 12.177 1.00 94.94 172 ALA A CA 1
ATOM 1441 C C . ALA A 1 172 ? -3.098 14.119 11.962 1.00 94.94 172 ALA A C 1
ATOM 1443 O O . ALA A 1 172 ? -1.926 14.021 11.606 1.00 94.94 172 ALA A O 1
ATOM 1444 N N . ILE A 1 173 ? -3.654 15.277 12.302 1.00 93.44 173 ILE A N 1
ATOM 1445 C CA . ILE A 1 173 ? -2.902 16.512 12.518 1.00 93.44 173 ILE A CA 1
ATOM 1446 C C . ILE A 1 173 ? -3.061 16.850 13.996 1.00 93.44 173 ILE A C 1
ATOM 1448 O O . ILE A 1 173 ? -4.179 16.890 14.510 1.00 93.44 173 ILE A O 1
ATOM 1452 N N . LYS A 1 174 ? -1.945 17.020 14.705 1.00 90.75 174 LYS A N 1
ATOM 1453 C CA . LYS A 1 174 ? -1.942 17.404 16.117 1.00 90.75 174 LYS A CA 1
ATOM 1454 C C . LYS A 1 174 ? -0.930 18.519 16.309 1.00 90.75 174 LYS A C 1
ATOM 1456 O O . LYS A 1 174 ? 0.222 18.335 15.932 1.00 90.75 174 LYS A O 1
ATOM 1461 N N . ASP A 1 175 ? -1.360 19.635 16.890 1.00 91.75 175 ASP A N 1
ATOM 1462 C CA . ASP A 1 175 ? -0.493 20.784 17.178 1.00 91.75 175 ASP A CA 1
ATOM 1463 C C . ASP A 1 175 ? 0.222 21.295 15.904 1.00 91.75 175 ASP A C 1
ATOM 1465 O O . ASP A 1 175 ? 1.425 21.523 15.901 1.00 91.75 175 ASP A O 1
ATOM 1469 N N . ASN A 1 176 ? -0.507 21.378 14.779 1.00 91.81 176 ASN A N 1
ATOM 1470 C CA . ASN A 1 176 ? 0.012 21.662 13.425 1.00 91.81 176 ASN A CA 1
ATOM 1471 C C . ASN A 1 176 ? 1.072 20.680 12.888 1.00 91.81 176 ASN A C 1
ATOM 1473 O O . ASN A 1 176 ? 1.627 20.892 11.812 1.00 91.81 176 ASN A O 1
ATOM 1477 N N . VAL A 1 177 ? 1.309 19.560 13.574 1.00 94.88 177 VAL A N 1
ATOM 1478 C CA . VAL A 1 177 ? 2.213 18.500 13.126 1.00 94.88 177 VAL A CA 1
ATOM 1479 C C . VAL A 1 177 ? 1.413 17.332 12.561 1.00 94.88 177 VAL A C 1
ATOM 1481 O O . VAL A 1 177 ? 0.599 16.703 13.249 1.00 94.88 177 VAL A O 1
ATOM 1484 N N . LYS A 1 178 ? 1.689 17.002 11.300 1.00 94.75 178 LYS A N 1
ATOM 1485 C CA . LYS A 1 178 ? 1.149 15.818 10.627 1.00 94.75 178 LYS A CA 1
ATOM 1486 C C . LYS A 1 178 ? 1.701 14.544 11.263 1.00 94.75 178 LYS A C 1
ATOM 1488 O O . LYS A 1 178 ? 2.900 14.415 11.509 1.00 94.75 178 LYS A O 1
ATOM 1493 N N . LYS A 1 179 ? 0.821 13.587 11.538 1.00 96.56 179 LYS A N 1
ATOM 1494 C CA . LYS A 1 179 ? 1.157 12.244 12.015 1.00 96.56 179 LYS A CA 1
ATOM 1495 C C . LYS A 1 179 ? 0.871 11.253 10.897 1.00 96.56 179 LYS A C 1
ATOM 1497 O O . LYS A 1 179 ? -0.216 11.285 10.320 1.00 96.56 179 LYS A O 1
ATOM 1502 N N . PHE A 1 180 ? 1.835 10.391 10.602 1.00 96.94 180 PHE A N 1
ATOM 1503 C CA . PHE A 1 180 ? 1.788 9.510 9.444 1.00 96.94 180 PHE A CA 1
ATOM 1504 C C . PHE A 1 180 ? 2.415 8.140 9.720 1.00 96.94 180 PHE A C 1
ATOM 1506 O O . PHE A 1 180 ? 3.116 7.953 10.718 1.00 96.94 180 PHE A O 1
ATOM 1513 N N . GLY A 1 181 ? 2.151 7.211 8.806 1.00 96.44 181 GLY A N 1
ATOM 1514 C CA . GLY A 1 181 ? 2.790 5.905 8.713 1.00 96.44 181 GLY A CA 1
ATOM 1515 C C . GLY A 1 181 ? 1.992 4.760 9.327 1.00 96.44 181 GLY A C 1
ATOM 1516 O O . GLY A 1 181 ? 1.507 4.846 10.457 1.00 96.44 181 GLY A O 1
ATOM 1517 N N . ILE A 1 182 ? 1.922 3.653 8.581 1.00 98.19 182 ILE A N 1
ATOM 1518 C CA . ILE A 1 182 ? 1.251 2.416 8.997 1.00 98.19 182 ILE A CA 1
ATOM 1519 C C . ILE A 1 182 ? 1.850 1.821 10.277 1.00 98.19 182 ILE A C 1
ATOM 1521 O O . ILE A 1 182 ? 1.101 1.411 11.158 1.00 98.19 182 ILE A O 1
ATOM 1525 N N . ASN A 1 183 ? 3.175 1.877 10.449 1.00 97.94 183 ASN A N 1
ATOM 1526 C CA . ASN A 1 183 ? 3.854 1.316 11.625 1.00 97.94 183 ASN A CA 1
ATOM 1527 C C . ASN A 1 183 ? 3.355 1.943 12.935 1.00 97.94 183 ASN A C 1
ATOM 1529 O O . ASN A 1 183 ? 3.062 1.234 13.887 1.00 97.94 183 ASN A O 1
ATOM 1533 N N . ARG A 1 184 ? 3.103 3.259 12.962 1.00 97.44 184 ARG A N 1
ATOM 1534 C CA . ARG A 1 184 ? 2.525 3.925 14.145 1.00 97.44 184 ARG A CA 1
ATOM 1535 C C . ARG A 1 184 ? 1.090 3.484 14.438 1.00 97.44 184 ARG A C 1
ATOM 1537 O O . ARG A 1 184 ? 0.654 3.512 15.592 1.00 97.44 184 ARG A O 1
ATOM 1544 N N . LEU A 1 185 ? 0.329 3.128 13.408 1.00 97.81 185 LEU A N 1
ATOM 1545 C CA . LEU A 1 185 ? -1.033 2.620 13.562 1.00 97.81 185 LEU A CA 1
ATOM 1546 C C . LEU A 1 185 ? -1.042 1.159 14.035 1.00 97.81 185 LEU A C 1
ATOM 1548 O O . LEU A 1 185 ? -1.932 0.801 14.806 1.00 97.81 185 LEU A O 1
ATOM 1552 N N . LEU A 1 186 ? -0.041 0.364 13.647 1.00 97.69 186 LEU A N 1
ATOM 1553 C CA . LEU A 1 186 ? 0.208 -0.977 14.185 1.00 97.69 186 LEU A CA 1
ATOM 1554 C C . LEU A 1 186 ? 0.634 -0.906 15.660 1.00 97.69 186 LEU A C 1
ATOM 1556 O O . LEU A 1 186 ? -0.029 -1.492 16.510 1.00 97.69 186 LEU A O 1
ATOM 1560 N N . ASP A 1 187 ? 1.637 -0.082 15.988 1.00 97.50 187 ASP A N 1
ATOM 1561 C CA . ASP A 1 187 ? 2.136 0.110 17.362 1.00 97.50 187 ASP A CA 1
ATOM 1562 C C . ASP A 1 187 ? 1.030 0.548 18.338 1.00 97.50 187 ASP A C 1
ATOM 1564 O O . ASP A 1 187 ? 1.043 0.219 19.521 1.00 97.50 187 ASP A O 1
ATOM 1568 N N . SER A 1 188 ? 0.062 1.331 17.850 1.00 94.25 188 SER A N 1
ATOM 1569 C CA . SER A 1 188 ? -1.059 1.835 18.655 1.00 94.25 188 SER A CA 1
ATOM 1570 C C . SER A 1 188 ? -2.292 0.925 18.661 1.00 94.25 188 SER A C 1
ATOM 1572 O O . SER A 1 188 ? -3.325 1.303 19.228 1.00 94.25 188 SER A O 1
ATOM 1574 N N . GLY A 1 189 ? -2.205 -0.250 18.029 1.00 94.12 1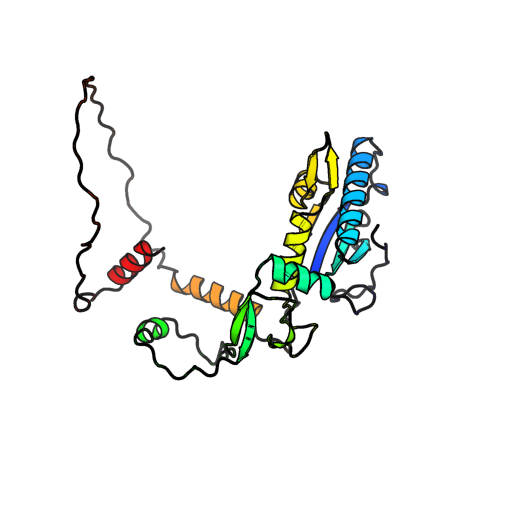89 GLY A N 1
ATOM 1575 C CA . GLY A 1 189 ? -3.269 -1.251 17.964 1.00 94.12 189 GLY A CA 1
ATOM 1576 C C . GLY A 1 189 ? -4.504 -0.810 17.175 1.00 94.12 189 GLY A C 1
ATOM 1577 O O . GLY A 1 189 ? -5.593 -1.336 17.407 1.00 94.12 189 GLY A O 1
ATOM 1578 N N . ILE A 1 190 ? -4.363 0.186 16.292 1.00 95.69 190 ILE A N 1
ATOM 1579 C CA . ILE A 1 190 ? -5.430 0.618 15.375 1.00 95.69 190 ILE A CA 1
ATOM 1580 C C . ILE A 1 190 ? -5.564 -0.390 14.232 1.00 95.69 190 ILE A C 1
ATOM 1582 O O . ILE A 1 190 ? -6.682 -0.764 13.884 1.00 95.69 190 ILE A O 1
ATOM 1586 N N . TYR A 1 191 ? -4.429 -0.841 13.697 1.00 98.06 191 TYR A N 1
ATOM 1587 C CA . TYR A 1 191 ? -4.339 -2.027 12.851 1.00 98.06 191 TYR A CA 1
ATOM 1588 C C . TYR A 1 191 ? -3.690 -3.163 13.644 1.00 98.06 191 TYR A C 1
ATOM 1590 O O . TYR A 1 191 ? -2.857 -2.928 14.517 1.00 98.06 191 TYR A O 1
ATOM 1598 N N . LYS A 1 192 ? -4.093 -4.394 13.342 1.00 96.94 192 LYS A N 1
ATOM 1599 C CA . LYS A 1 192 ? -3.559 -5.637 13.906 1.00 96.94 192 LYS A CA 1
ATOM 1600 C C . LYS A 1 192 ? -2.438 -6.211 13.056 1.00 96.94 192 LYS A C 1
ATOM 1602 O O . LYS A 1 192 ? -1.481 -6.743 13.601 1.00 96.94 192 LYS A O 1
ATOM 1607 N N . ALA A 1 193 ? -2.557 -6.084 11.740 1.00 97.81 193 ALA A N 1
ATOM 1608 C CA . ALA A 1 193 ? -1.560 -6.555 10.795 1.00 97.81 193 ALA A CA 1
ATOM 1609 C C . ALA A 1 193 ? -1.604 -5.725 9.510 1.00 97.81 193 ALA A C 1
ATOM 1611 O O . ALA A 1 193 ? -2.612 -5.084 9.201 1.00 97.81 193 ALA A O 1
ATOM 1612 N N . ALA A 1 194 ? -0.494 -5.743 8.779 1.00 97.81 194 ALA A N 1
ATOM 1613 C CA . ALA A 1 194 ? -0.372 -5.157 7.456 1.00 97.81 194 ALA A CA 1
ATOM 1614 C C . ALA A 1 194 ? 0.668 -5.968 6.667 1.00 97.81 194 ALA A C 1
ATOM 1616 O O . ALA A 1 194 ? 1.842 -5.963 7.038 1.00 97.81 194 ALA A O 1
ATOM 1617 N N . PHE A 1 195 ? 0.261 -6.658 5.604 1.00 97.31 195 PHE A N 1
ATOM 1618 C CA . PHE A 1 195 ? 1.142 -7.553 4.847 1.00 97.31 195 PHE A CA 1
ATOM 1619 C C . PHE A 1 195 ? 0.800 -7.573 3.349 1.00 97.31 195 PHE A C 1
ATOM 1621 O O . PHE A 1 195 ? -0.365 -7.390 2.992 1.00 97.31 195 PHE A O 1
ATOM 1628 N N . PRO A 1 196 ? 1.790 -7.784 2.464 1.00 95.12 196 PRO A N 1
ATOM 1629 C CA . PRO A 1 196 ? 1.528 -8.068 1.057 1.00 95.12 196 PRO A CA 1
ATOM 1630 C C . PRO A 1 196 ? 0.910 -9.460 0.893 1.00 95.12 196 PRO A C 1
ATOM 1632 O O . PRO A 1 196 ? 1.180 -10.353 1.700 1.00 95.12 196 PRO A O 1
ATOM 1635 N N . LEU A 1 197 ? 0.110 -9.663 -0.156 1.00 86.50 197 LEU A N 1
ATOM 1636 C CA . LEU A 1 197 ? -0.280 -11.016 -0.550 1.00 86.50 197 LEU A CA 1
ATOM 1637 C C . LEU A 1 197 ? 0.817 -11.636 -1.405 1.00 86.50 197 LEU A C 1
ATOM 1639 O O . LEU A 1 197 ? 1.370 -11.002 -2.300 1.00 86.50 197 LEU A O 1
ATOM 1643 N N . HIS A 1 198 ? 1.135 -12.885 -1.096 1.00 75.62 198 HIS A N 1
ATOM 1644 C CA . HIS A 1 198 ? 2.030 -13.679 -1.918 1.00 75.62 198 HIS A CA 1
ATOM 1645 C C . HIS A 1 198 ? 1.242 -14.251 -3.088 1.00 75.62 198 HIS A C 1
ATOM 1647 O O . HIS A 1 198 ? 0.120 -14.722 -2.893 1.00 75.62 198 HIS A O 1
ATOM 1653 N N . ASP A 1 199 ? 1.846 -14.270 -4.275 1.00 70.56 199 ASP A N 1
ATOM 1654 C CA . ASP A 1 199 ? 1.295 -15.073 -5.355 1.00 70.56 199 ASP A CA 1
ATOM 1655 C C . ASP A 1 199 ? 1.300 -16.552 -4.898 1.00 70.56 199 ASP A C 1
ATOM 1657 O O . ASP A 1 199 ? 2.282 -17.020 -4.288 1.00 70.56 199 ASP A O 1
ATOM 1661 N N . PRO A 1 200 ? 0.193 -17.291 -5.094 1.00 61.66 200 PRO A N 1
ATOM 1662 C CA . PRO A 1 200 ? 0.156 -18.707 -4.794 1.00 61.66 200 PRO A CA 1
ATOM 1663 C C . PRO A 1 200 ? 1.219 -19.398 -5.655 1.00 61.66 200 PRO A C 1
ATOM 1665 O O . PRO A 1 200 ? 1.520 -18.921 -6.751 1.00 61.66 200 PRO A O 1
ATOM 1668 N N . PRO A 1 201 ? 1.812 -20.509 -5.188 1.00 50.34 201 PRO A N 1
ATOM 1669 C CA . PRO A 1 201 ? 2.691 -21.306 -6.028 1.00 50.34 201 PRO A CA 1
ATOM 1670 C C . PRO A 1 201 ? 1.890 -21.754 -7.254 1.00 50.34 201 PRO A C 1
ATOM 1672 O O . PRO A 1 201 ? 1.040 -22.639 -7.163 1.00 50.34 201 PRO A O 1
ATOM 1675 N N . SER A 1 202 ? 2.103 -21.102 -8.392 1.00 45.81 202 SER A N 1
ATOM 1676 C CA . SER A 1 202 ? 1.471 -21.482 -9.642 1.00 45.81 202 SER A CA 1
ATOM 1677 C C . SER A 1 202 ? 1.998 -22.862 -10.017 1.00 45.81 202 SER A C 1
ATOM 1679 O O . SER A 1 202 ? 3.181 -23.012 -10.316 1.00 45.81 202 SER A O 1
ATOM 1681 N N . LEU A 1 203 ? 1.132 -23.877 -10.017 1.00 39.59 203 LEU A N 1
ATOM 1682 C CA . LEU A 1 203 ? 1.475 -25.199 -10.553 1.00 39.59 203 LEU A CA 1
ATOM 1683 C C . LEU A 1 203 ? 1.743 -25.171 -12.068 1.00 39.59 203 LEU A C 1
ATOM 1685 O O . LEU A 1 203 ? 2.227 -26.156 -12.611 1.00 39.59 203 LEU A O 1
ATOM 1689 N N . GLN A 1 204 ? 1.483 -24.053 -12.747 1.00 43.09 204 GLN A N 1
ATOM 1690 C CA . GLN A 1 204 ? 1.871 -23.796 -14.129 1.00 43.09 204 GLN A CA 1
ATOM 1691 C C . GLN A 1 204 ? 1.925 -22.279 -14.370 1.00 43.09 204 GLN A C 1
ATOM 1693 O O . GLN A 1 204 ? 1.016 -21.565 -13.964 1.00 43.09 204 GLN A O 1
ATOM 1698 N N . SER A 1 205 ? 2.993 -21.836 -15.043 1.00 40.19 205 SER A N 1
ATOM 1699 C CA . SER A 1 205 ? 3.226 -20.508 -15.643 1.00 40.19 205 SER A CA 1
ATOM 1700 C C . SER A 1 205 ? 3.516 -19.308 -14.723 1.00 40.19 205 SER A C 1
ATOM 1702 O O . SER A 1 205 ? 2.694 -18.408 -14.642 1.00 40.19 205 SER A O 1
ATOM 1704 N N . TYR A 1 206 ? 4.699 -19.288 -14.097 1.00 36.03 206 TYR A N 1
ATOM 1705 C CA . TYR A 1 206 ? 5.735 -18.222 -14.089 1.00 36.03 206 TYR A CA 1
ATOM 1706 C C . TYR A 1 206 ? 7.039 -18.890 -13.583 1.00 36.03 206 TYR A C 1
ATOM 1708 O O . TYR A 1 206 ? 6.935 -19.844 -12.803 1.00 36.03 206 TYR A O 1
ATOM 1716 N N . PRO A 1 207 ? 8.252 -18.504 -14.026 1.00 40.97 207 PRO A N 1
ATOM 1717 C CA . PRO A 1 207 ? 9.474 -19.138 -13.540 1.00 40.97 207 PRO A CA 1
ATOM 1718 C C . PRO A 1 207 ? 9.694 -18.787 -12.058 1.00 40.97 207 PRO A C 1
ATOM 1720 O O . PRO A 1 207 ? 9.923 -17.648 -11.688 1.00 40.97 207 PRO A O 1
ATOM 1723 N N . ASN A 1 208 ? 9.498 -19.792 -11.208 1.00 46.81 208 ASN A N 1
ATOM 1724 C CA . ASN A 1 208 ? 10.316 -20.175 -10.057 1.00 46.81 208 ASN A CA 1
ATOM 1725 C C . ASN A 1 208 ? 10.834 -19.175 -9.002 1.00 46.81 208 ASN A C 1
ATOM 1727 O O . ASN A 1 208 ? 11.515 -19.662 -8.104 1.00 46.81 208 ASN A O 1
ATOM 1731 N N . ASP A 1 209 ? 10.424 -17.904 -8.925 1.00 44.75 209 ASP A N 1
ATOM 1732 C CA . ASP A 1 209 ? 10.876 -16.981 -7.850 1.00 44.75 209 ASP A CA 1
ATOM 1733 C C . ASP A 1 209 ? 10.839 -17.604 -6.432 1.00 44.75 209 ASP A C 1
ATOM 1735 O O . ASP A 1 209 ? 11.693 -17.356 -5.575 1.00 44.75 209 ASP A O 1
ATOM 1739 N N . ARG A 1 210 ? 9.840 -18.457 -6.163 1.00 41.69 210 ARG A N 1
ATOM 1740 C CA . ARG A 1 210 ? 9.655 -19.123 -4.865 1.00 41.69 210 ARG A CA 1
ATOM 1741 C C . ARG A 1 210 ? 10.300 -20.510 -4.762 1.00 41.69 210 ARG A C 1
ATOM 1743 O O . ARG A 1 210 ? 10.676 -20.907 -3.658 1.00 41.69 210 ARG A O 1
ATOM 1750 N N . ILE A 1 211 ? 10.411 -21.244 -5.871 1.00 43.31 211 ILE A N 1
ATOM 1751 C CA . ILE A 1 211 ? 11.079 -22.558 -5.907 1.00 43.31 211 ILE A CA 1
ATOM 1752 C C . ILE A 1 211 ? 12.592 -22.353 -5.778 1.00 43.31 211 ILE A C 1
ATOM 1754 O O . ILE A 1 211 ? 13.235 -23.051 -4.990 1.00 43.31 211 ILE A O 1
ATOM 1758 N N . ASP A 1 212 ? 13.115 -21.311 -6.421 1.00 45.53 212 ASP A N 1
ATOM 1759 C CA . ASP A 1 212 ? 14.527 -20.952 -6.398 1.00 45.53 212 ASP A CA 1
ATOM 1760 C C . ASP A 1 212 ? 14.957 -20.492 -5.007 1.00 45.53 212 ASP A C 1
ATOM 1762 O O . ASP A 1 212 ? 15.944 -20.991 -4.483 1.00 45.53 212 ASP A O 1
ATOM 1766 N N . LEU A 1 213 ? 14.180 -19.656 -4.309 1.00 46.38 213 LEU A N 1
ATOM 1767 C CA . LEU A 1 213 ? 14.519 -19.238 -2.939 1.00 46.38 213 LEU A CA 1
ATOM 1768 C C . LEU A 1 213 ? 14.539 -20.404 -1.935 1.00 46.38 213 LEU A C 1
ATOM 1770 O O . LEU A 1 213 ? 15.426 -20.465 -1.079 1.00 46.38 213 LEU A O 1
ATOM 1774 N N . HIS A 1 214 ? 13.598 -21.348 -2.038 1.00 43.56 214 HIS A N 1
ATOM 1775 C CA . HIS A 1 214 ? 13.558 -22.521 -1.159 1.00 43.56 214 HIS A CA 1
ATOM 1776 C C . HIS A 1 214 ? 14.695 -23.513 -1.458 1.00 43.56 214 HIS A C 1
ATOM 1778 O O . HIS A 1 214 ? 15.301 -24.040 -0.521 1.00 43.56 214 HIS A O 1
ATOM 1784 N N . GLN A 1 215 ? 15.029 -23.748 -2.733 1.00 37.12 215 GLN A N 1
ATOM 1785 C CA . GLN A 1 215 ? 16.146 -24.620 -3.120 1.00 37.12 215 GLN A CA 1
ATOM 1786 C C . GLN A 1 215 ? 17.518 -23.975 -2.895 1.00 37.12 215 GLN A C 1
ATOM 1788 O O . GLN A 1 215 ? 18.456 -24.667 -2.495 1.00 37.12 215 GLN A O 1
ATOM 1793 N N . PHE A 1 216 ? 17.644 -22.661 -3.079 1.00 38.25 216 PHE A N 1
ATOM 1794 C CA . PHE A 1 216 ? 18.879 -21.909 -2.856 1.00 38.25 216 PHE A CA 1
ATOM 1795 C C . PHE A 1 216 ? 19.175 -21.757 -1.358 1.00 38.25 216 PHE A C 1
ATOM 1797 O O . PHE A 1 216 ? 20.293 -22.023 -0.917 1.00 38.25 216 PHE A O 1
ATOM 1804 N N . SER A 1 217 ? 18.160 -21.445 -0.540 1.00 42.03 217 SER A N 1
ATOM 1805 C CA . SER A 1 217 ? 18.287 -21.430 0.927 1.00 42.03 217 SER A CA 1
ATOM 1806 C C . SER A 1 217 ? 18.564 -22.830 1.488 1.00 42.03 217 SER A C 1
ATOM 1808 O O . SER A 1 217 ? 19.455 -22.996 2.324 1.00 42.03 217 SER A O 1
ATOM 1810 N N . GLY A 1 218 ? 17.889 -23.857 0.956 1.00 37.12 218 GLY A N 1
ATOM 1811 C CA . GLY A 1 218 ? 18.196 -25.256 1.251 1.00 37.12 218 GLY A CA 1
ATOM 1812 C C . GLY A 1 218 ? 19.618 -25.648 0.841 1.00 37.12 218 GLY A C 1
ATOM 1813 O O . GLY A 1 218 ? 20.260 -26.419 1.556 1.00 37.12 218 GLY A O 1
ATOM 1814 N N . SER A 1 219 ? 20.140 -25.066 -0.249 1.00 41.19 219 SER A N 1
ATOM 1815 C CA . SER A 1 219 ? 21.471 -25.388 -0.767 1.00 41.19 219 SER A CA 1
ATOM 1816 C C . SER A 1 219 ? 22.640 -24.772 -0.023 1.00 41.19 219 SER A C 1
ATOM 1818 O O . SER A 1 219 ? 23.680 -25.405 0.160 1.00 41.19 219 SER A O 1
ATOM 1820 N N . ILE A 1 220 ? 22.443 -23.566 0.491 1.00 41.59 220 ILE A N 1
ATOM 1821 C CA . ILE A 1 220 ? 23.382 -22.930 1.409 1.00 41.59 220 ILE A CA 1
ATOM 1822 C C . ILE A 1 220 ? 23.376 -23.680 2.750 1.00 41.59 220 ILE A C 1
ATOM 1824 O O . ILE A 1 220 ? 24.436 -23.936 3.319 1.00 41.59 220 ILE A O 1
ATOM 1828 N N . HIS A 1 221 ? 22.209 -24.117 3.233 1.00 31.14 221 HIS A N 1
ATOM 1829 C CA . HIS A 1 221 ? 22.107 -24.806 4.519 1.00 31.14 221 HIS A CA 1
ATOM 1830 C C . HIS A 1 221 ? 22.862 -26.149 4.561 1.00 31.14 221 HIS A C 1
ATOM 1832 O O . HIS A 1 221 ? 23.507 -26.443 5.566 1.00 31.14 221 HIS A O 1
ATOM 1838 N N . TRP A 1 222 ? 22.863 -26.942 3.478 1.00 29.95 222 TRP A N 1
ATOM 1839 C CA . TRP A 1 222 ? 23.596 -28.218 3.466 1.00 29.95 222 TRP A CA 1
ATOM 1840 C C . TRP A 1 222 ? 25.106 -28.069 3.254 1.00 29.95 222 TRP A C 1
ATOM 1842 O O . TRP A 1 222 ? 25.865 -28.939 3.679 1.00 29.95 222 TRP A O 1
ATOM 1852 N N . ARG A 1 223 ? 25.569 -26.980 2.624 1.00 36.47 223 ARG A N 1
ATOM 1853 C CA . ARG A 1 223 ? 26.986 -26.811 2.252 1.00 36.47 223 ARG A CA 1
ATOM 1854 C C . ARG A 1 223 ? 27.842 -26.131 3.326 1.00 36.47 223 ARG A C 1
ATOM 1856 O O . ARG A 1 223 ? 29.064 -26.210 3.253 1.00 36.47 223 ARG A O 1
ATOM 1863 N N . PHE A 1 224 ? 27.213 -25.549 4.352 1.00 37.66 224 PHE A N 1
ATOM 1864 C CA . PHE A 1 224 ? 27.879 -24.995 5.543 1.00 37.66 224 PHE A CA 1
ATOM 1865 C C . PHE A 1 224 ? 27.669 -25.825 6.821 1.00 37.66 224 PHE A C 1
ATOM 1867 O O . PHE A 1 224 ? 28.098 -25.416 7.901 1.00 37.66 224 PHE A O 1
ATOM 1874 N N . ALA A 1 225 ? 27.063 -27.012 6.717 1.00 36.28 225 ALA A N 1
ATOM 1875 C CA . ALA A 1 225 ? 27.032 -27.977 7.809 1.00 36.28 225 ALA A CA 1
ATOM 1876 C C . ALA A 1 225 ? 28.429 -28.603 7.989 1.00 36.28 225 ALA A C 1
ATOM 1878 O O . ALA A 1 225 ? 28.737 -29.667 7.455 1.00 36.28 225 ALA A O 1
ATOM 1879 N N . LEU A 1 226 ? 29.300 -27.920 8.735 1.00 36.03 226 LEU A N 1
ATOM 1880 C CA . LEU A 1 226 ? 30.515 -28.530 9.270 1.00 36.03 226 LEU A CA 1
ATOM 1881 C C . LEU A 1 226 ? 30.123 -29.723 10.169 1.00 36.03 226 LEU A C 1
ATOM 1883 O O . LEU A 1 226 ? 29.173 -29.601 10.949 1.00 36.03 226 LEU A O 1
ATOM 1887 N N . PRO A 1 227 ? 30.831 -30.867 10.103 1.00 35.22 227 PRO A N 1
ATOM 1888 C CA . PRO A 1 227 ? 30.557 -32.010 10.969 1.00 35.22 227 PRO A CA 1
ATOM 1889 C C . PRO A 1 227 ? 30.612 -31.612 12.460 1.00 35.22 227 PRO A C 1
ATOM 1891 O O . PRO A 1 227 ? 31.494 -30.833 12.831 1.00 35.22 227 PRO A O 1
ATOM 1894 N N . PRO A 1 228 ? 29.761 -32.165 13.352 1.00 37.00 228 PRO A N 1
ATOM 1895 C CA . PRO A 1 228 ? 29.636 -31.729 14.754 1.00 37.00 228 PRO A CA 1
ATOM 1896 C C . PRO A 1 228 ? 30.830 -32.041 15.680 1.00 37.00 228 PRO A C 1
ATOM 1898 O O . PRO A 1 228 ? 30.647 -32.165 16.887 1.00 37.00 228 PRO A O 1
ATOM 1901 N N . GLN A 1 229 ? 32.049 -32.201 15.163 1.00 36.88 229 GLN A N 1
ATOM 1902 C CA . GLN A 1 229 ? 33.202 -32.661 15.949 1.00 36.88 229 GLN A CA 1
ATOM 1903 C C . GLN A 1 229 ? 34.214 -31.560 16.312 1.00 36.88 229 GLN A C 1
ATOM 1905 O O . GLN A 1 229 ? 35.210 -31.856 16.962 1.00 36.88 229 GLN A O 1
ATOM 1910 N N . CYS A 1 230 ? 33.966 -30.287 15.979 1.00 34.06 230 CYS A N 1
ATOM 1911 C CA . CYS A 1 230 ? 34.905 -29.190 16.284 1.00 34.06 230 CYS A CA 1
ATOM 1912 C C . CYS A 1 230 ? 34.424 -28.178 17.344 1.00 34.06 230 CYS A C 1
ATOM 1914 O O . CYS A 1 230 ? 35.057 -27.141 17.514 1.00 34.06 230 CYS A O 1
ATOM 1916 N N . LEU A 1 231 ? 33.355 -28.464 18.098 1.00 33.56 231 LEU A N 1
ATOM 1917 C CA . LEU A 1 231 ? 32.889 -27.609 19.206 1.00 33.56 231 LEU A CA 1
ATOM 1918 C C . LEU A 1 231 ? 33.215 -28.187 20.591 1.00 33.56 231 LEU A C 1
ATOM 1920 O O . LEU A 1 231 ? 32.366 -28.205 21.480 1.00 33.56 231 LEU A O 1
ATOM 1924 N N . GLN A 1 232 ? 34.454 -28.628 20.815 1.00 33.88 232 GLN A N 1
ATOM 1925 C CA . GLN A 1 232 ? 34.952 -28.810 22.178 1.00 33.88 232 GLN A CA 1
ATOM 1926 C C . GLN A 1 232 ? 36.334 -28.178 22.364 1.00 33.88 232 GLN A C 1
ATOM 1928 O O . GLN A 1 232 ? 37.285 -28.481 21.652 1.00 33.88 232 GLN A O 1
ATOM 1933 N N . SER A 1 233 ? 36.403 -27.345 23.406 1.00 31.08 233 SER A N 1
ATOM 1934 C CA . SER A 1 233 ? 37.572 -26.743 24.060 1.00 31.08 233 SER A CA 1
ATOM 1935 C C . SER A 1 233 ? 38.187 -25.475 23.449 1.00 31.08 233 SER A C 1
ATOM 1937 O O . SER A 1 233 ? 39.192 -25.506 22.756 1.00 31.08 233 SER A O 1
ATOM 1939 N N . PHE A 1 234 ? 37.672 -24.321 23.879 1.00 26.42 234 PHE A N 1
ATOM 1940 C CA . PHE A 1 234 ? 38.546 -23.214 24.277 1.00 26.42 234 PHE A CA 1
ATOM 1941 C C . PHE A 1 234 ? 38.105 -22.708 25.661 1.00 26.42 234 PHE A C 1
ATOM 1943 O O . PHE A 1 234 ? 36.947 -22.316 25.820 1.00 26.42 234 PHE A O 1
ATOM 1950 N N . PRO A 1 235 ? 38.973 -22.758 26.687 1.00 29.16 235 PRO A N 1
ATOM 1951 C CA . PRO A 1 235 ? 38.657 -22.235 28.008 1.00 29.16 235 PRO A CA 1
ATOM 1952 C C . PRO A 1 235 ? 38.757 -20.702 28.005 1.00 29.16 235 PRO A C 1
ATOM 1954 O O . PRO A 1 235 ? 39.813 -20.132 27.747 1.00 29.16 235 PRO A O 1
ATOM 1957 N N . MET A 1 236 ? 37.652 -20.031 28.329 1.00 30.52 236 MET A N 1
ATOM 1958 C CA . MET A 1 236 ? 37.644 -18.616 28.706 1.00 30.52 236 MET A CA 1
ATOM 1959 C C . MET A 1 236 ? 38.273 -18.480 30.091 1.00 30.52 236 MET A C 1
ATOM 1961 O O . MET A 1 236 ? 37.620 -18.831 31.067 1.00 30.52 236 MET A O 1
ATOM 1965 N N . ASN A 1 237 ? 39.525 -18.019 30.174 1.00 33.00 237 ASN A N 1
ATOM 1966 C CA . ASN A 1 237 ? 40.086 -17.293 31.323 1.00 33.00 237 ASN A CA 1
ATOM 1967 C C . ASN A 1 237 ? 41.525 -16.844 31.031 1.00 33.00 237 ASN A C 1
ATOM 1969 O O . ASN A 1 237 ? 42.375 -17.695 30.801 1.00 33.00 237 ASN A O 1
ATOM 1973 N N . LEU A 1 238 ? 41.796 -15.535 31.118 1.00 29.19 238 LEU A N 1
ATOM 1974 C CA . LEU A 1 238 ? 43.072 -14.908 31.528 1.00 29.19 238 LEU A CA 1
ATOM 1975 C C . LEU A 1 238 ? 42.852 -13.374 31.675 1.00 29.19 238 LEU A C 1
ATOM 1977 O O . LEU A 1 238 ? 41.847 -12.862 31.182 1.00 29.19 238 LEU A O 1
ATOM 1981 N N . PRO A 1 239 ? 43.683 -12.646 32.449 1.00 29.89 239 PRO A N 1
ATOM 1982 C CA . PRO A 1 239 ? 43.238 -11.785 33.543 1.00 29.89 239 PRO A CA 1
ATOM 1983 C C . PRO A 1 239 ? 43.390 -10.286 33.247 1.00 29.89 239 PRO A C 1
ATOM 1985 O O . PRO A 1 239 ? 44.144 -9.867 32.373 1.00 29.89 239 PRO A O 1
ATOM 1988 N N . ILE A 1 240 ? 42.710 -9.473 34.056 1.00 33.12 240 ILE A N 1
ATOM 1989 C CA . ILE A 1 240 ? 42.852 -8.012 34.107 1.00 33.12 240 ILE A CA 1
ATOM 1990 C C . ILE A 1 240 ? 44.135 -7.653 34.880 1.00 33.12 240 ILE A C 1
ATOM 1992 O O . ILE A 1 240 ? 44.265 -8.095 36.025 1.00 33.12 240 ILE A O 1
ATOM 1996 N N . PRO A 1 241 ? 45.036 -6.801 34.354 1.00 30.27 241 PRO A N 1
ATOM 1997 C CA . PRO A 1 241 ? 46.040 -6.131 35.164 1.00 30.27 241 PRO A CA 1
ATOM 1998 C C . PRO A 1 241 ? 45.631 -4.685 35.482 1.00 30.27 241 PRO A C 1
ATOM 2000 O O . PRO A 1 241 ? 45.336 -3.873 34.608 1.00 30.27 241 PRO A O 1
ATOM 2003 N N . SER A 1 242 ? 45.656 -4.383 36.777 1.00 27.77 242 SER A N 1
ATOM 2004 C CA . SER A 1 242 ? 45.611 -3.061 37.401 1.00 27.77 242 SER A CA 1
ATOM 2005 C C . SER A 1 242 ? 46.949 -2.319 37.273 1.00 27.77 242 SER A C 1
ATOM 2007 O O . SER A 1 242 ? 47.995 -2.927 37.496 1.00 27.77 242 SER A O 1
ATOM 2009 N N . GLY A 1 243 ? 46.927 -1.002 37.052 1.00 28.27 243 GLY A N 1
ATOM 2010 C CA . GLY A 1 243 ? 48.110 -0.148 37.215 1.00 28.27 243 GLY A CA 1
ATOM 2011 C C . GLY A 1 243 ? 47.870 1.312 36.827 1.00 28.27 243 GLY A C 1
ATOM 2012 O O . GLY A 1 243 ? 47.754 1.633 35.650 1.00 28.27 243 GLY A O 1
ATOM 2013 N N . SER A 1 244 ? 47.787 2.182 37.832 1.00 26.17 244 SER A N 1
ATOM 2014 C CA . SER A 1 244 ? 47.579 3.634 37.758 1.00 26.17 244 SER A CA 1
ATOM 2015 C C . SER A 1 244 ? 48.861 4.399 37.389 1.00 26.17 244 SER A C 1
ATOM 2017 O O . SER A 1 244 ? 49.907 4.067 37.937 1.00 26.17 244 SER A O 1
ATOM 2019 N N . ALA A 1 245 ? 48.774 5.476 36.589 1.00 28.50 245 ALA A N 1
ATOM 2020 C CA . ALA A 1 245 ? 49.626 6.675 36.727 1.00 28.50 245 ALA A CA 1
ATOM 2021 C C . ALA A 1 245 ? 49.140 7.878 35.880 1.00 28.50 245 ALA A C 1
ATOM 2023 O O . ALA A 1 245 ? 48.687 7.737 34.749 1.00 28.50 245 ALA A O 1
ATOM 2024 N N . GLU A 1 246 ? 49.261 9.054 36.492 1.00 25.05 246 GLU A N 1
ATOM 2025 C CA . GLU A 1 246 ? 48.809 10.413 36.159 1.00 25.05 246 GLU A CA 1
ATOM 2026 C C . GLU A 1 246 ? 49.399 11.123 34.912 1.00 25.05 246 GLU A C 1
ATOM 2028 O O . GLU A 1 246 ? 50.581 11.017 34.607 1.00 25.05 246 GLU A O 1
ATOM 2033 N N . LEU A 1 247 ? 48.540 11.951 34.287 1.00 27.78 247 LEU A N 1
ATOM 2034 C CA . LEU A 1 247 ? 48.722 13.303 33.699 1.00 27.78 247 LEU A CA 1
ATOM 2035 C C . LEU A 1 247 ? 50.139 13.830 33.343 1.00 27.78 247 LEU A C 1
ATOM 2037 O O . LEU A 1 247 ? 50.921 14.120 34.246 1.00 27.78 247 LEU A O 1
ATOM 2041 N N . LYS A 1 248 ? 50.345 14.252 32.071 1.00 23.92 248 LYS A N 1
ATOM 2042 C CA . LYS A 1 248 ? 50.583 15.676 31.681 1.00 23.92 248 LYS A CA 1
ATOM 2043 C C . LYS A 1 248 ? 50.872 15.933 30.179 1.00 23.92 248 LYS A C 1
ATOM 2045 O O . LYS A 1 248 ? 51.719 15.294 29.574 1.00 23.92 248 LYS A O 1
ATOM 2050 N N . SER A 1 249 ? 50.210 16.992 29.687 1.00 25.38 249 SER A N 1
ATOM 2051 C CA . SER A 1 249 ? 50.622 18.031 28.710 1.00 25.38 249 SER A CA 1
ATOM 2052 C C . SER A 1 249 ? 51.027 17.693 27.259 1.00 25.38 249 SER A C 1
ATOM 2054 O O . SER A 1 249 ? 52.136 17.244 26.991 1.00 25.38 249 SER A O 1
ATOM 2056 N N . GLU A 1 250 ? 50.175 18.134 26.324 1.00 25.97 250 GLU A N 1
ATOM 2057 C CA . GLU A 1 250 ? 50.517 18.710 25.002 1.00 25.97 250 GLU A CA 1
ATOM 2058 C C . GLU A 1 250 ? 51.358 20.014 25.144 1.00 25.97 250 GLU A C 1
ATOM 2060 O O . GLU A 1 250 ? 51.289 20.605 26.230 1.00 25.97 250 GLU A O 1
ATOM 2065 N N . PRO A 1 251 ? 52.097 20.545 24.120 1.00 34.00 251 PRO A N 1
ATOM 2066 C CA . PRO A 1 251 ? 51.583 20.764 22.750 1.00 34.00 251 PRO A CA 1
ATOM 2067 C C . PRO A 1 251 ? 52.587 20.782 21.555 1.00 34.00 251 PRO A C 1
ATOM 2069 O O . PRO A 1 251 ? 53.802 20.743 21.712 1.00 34.00 251 PRO A O 1
ATOM 2072 N N . LYS A 1 252 ? 51.996 21.027 20.365 1.00 26.64 252 LYS A N 1
ATOM 2073 C CA . LYS A 1 252 ? 52.501 21.665 19.115 1.00 26.64 252 LYS A CA 1
ATOM 2074 C C . LYS A 1 252 ? 52.899 20.797 17.902 1.00 26.64 252 LYS A C 1
ATOM 2076 O O . LYS A 1 252 ? 54.013 20.313 17.787 1.00 26.64 252 LYS A O 1
ATOM 2081 N N . GLN A 1 253 ? 51.988 20.856 16.918 1.00 27.05 253 GLN A N 1
ATOM 2082 C CA . GLN A 1 253 ? 52.155 21.193 15.488 1.00 27.05 253 GLN A CA 1
ATOM 2083 C C . GLN A 1 253 ? 53.271 20.524 14.655 1.00 27.05 253 GLN A C 1
ATOM 2085 O O . GLN A 1 253 ? 54.443 20.843 14.826 1.00 27.05 253 GLN A O 1
ATOM 2090 N N . ARG A 1 254 ? 52.887 19.858 13.550 1.00 26.42 254 ARG A N 1
ATOM 2091 C CA . ARG A 1 254 ? 52.955 20.380 12.157 1.00 26.42 254 ARG A CA 1
ATOM 2092 C C . ARG A 1 254 ? 52.540 19.313 11.124 1.00 26.42 254 ARG A C 1
ATOM 2094 O O . ARG A 1 254 ? 52.735 18.125 11.326 1.00 26.42 254 ARG A O 1
ATOM 2101 N N . ASN A 1 255 ? 51.952 19.815 10.036 1.00 27.72 255 ASN A N 1
ATOM 2102 C CA . ASN A 1 255 ? 51.438 19.156 8.827 1.00 27.72 255 ASN A CA 1
ATOM 2103 C C . ASN A 1 255 ? 52.290 18.013 8.245 1.00 27.72 255 ASN A C 1
ATOM 2105 O O . ASN A 1 255 ? 53.505 18.157 8.191 1.00 27.72 255 ASN A O 1
ATOM 2109 N N . LEU A 1 256 ? 51.637 17.013 7.631 1.00 26.00 256 LEU A N 1
ATOM 2110 C CA . LEU A 1 256 ? 51.758 16.630 6.203 1.00 26.00 256 LEU A CA 1
ATOM 2111 C C . LEU A 1 256 ? 50.907 15.373 5.908 1.00 26.00 256 LEU A C 1
ATOM 2113 O O . LEU A 1 256 ? 50.609 14.589 6.798 1.00 26.00 256 LEU A O 1
ATOM 2117 N N . GLY A 1 257 ? 50.411 15.271 4.673 1.00 27.12 257 GLY A N 1
ATOM 2118 C CA . GLY A 1 257 ? 49.171 14.575 4.318 1.00 27.12 257 GLY A CA 1
ATOM 2119 C C . GLY A 1 257 ? 49.175 13.043 4.330 1.00 27.12 257 GLY A C 1
ATOM 2120 O O . GLY A 1 257 ? 50.187 12.388 4.101 1.00 27.12 257 GLY A O 1
ATOM 2121 N N . PHE A 1 258 ? 47.978 12.478 4.511 1.00 27.02 258 PHE A N 1
ATOM 2122 C CA . PHE A 1 258 ? 47.723 11.053 4.328 1.00 27.02 258 PHE A CA 1
ATOM 2123 C C . PHE A 1 258 ? 47.552 10.723 2.844 1.00 27.02 258 PHE A C 1
ATOM 2125 O O . PHE A 1 258 ? 46.524 10.990 2.226 1.00 27.02 258 PHE A O 1
ATOM 2132 N N . ARG A 1 259 ? 48.595 10.108 2.291 1.00 29.33 259 ARG A N 1
ATOM 2133 C CA . ARG A 1 259 ? 48.569 9.321 1.062 1.00 29.33 259 ARG A CA 1
ATOM 2134 C C . ARG A 1 259 ? 48.493 7.854 1.500 1.00 29.33 259 ARG A C 1
ATOM 2136 O O . ARG A 1 259 ? 49.506 7.292 1.889 1.00 29.33 259 ARG A O 1
ATOM 2143 N N . LEU A 1 260 ? 47.308 7.246 1.479 1.00 29.75 260 LEU A N 1
ATOM 2144 C CA . LEU A 1 260 ? 47.147 5.794 1.633 1.00 29.75 260 LEU A CA 1
ATOM 2145 C C . LEU A 1 260 ? 47.183 5.156 0.237 1.00 29.75 260 LEU A C 1
ATOM 2147 O O . LEU A 1 260 ? 46.165 4.980 -0.426 1.00 29.75 260 LEU A O 1
ATOM 2151 N N . ARG A 1 261 ? 48.398 4.864 -0.229 1.00 27.05 261 ARG A N 1
ATOM 2152 C CA . ARG A 1 261 ? 48.683 3.721 -1.103 1.00 27.05 261 ARG A CA 1
ATOM 2153 C C . ARG A 1 261 ? 49.676 2.834 -0.362 1.00 27.05 261 ARG A C 1
ATOM 2155 O O . ARG A 1 261 ? 50.452 3.345 0.436 1.00 27.05 261 ARG A O 1
ATOM 2162 N N . GLU A 1 262 ? 49.637 1.555 -0.719 1.00 29.00 262 GLU A N 1
ATOM 2163 C CA . GLU A 1 262 ? 50.462 0.436 -0.240 1.00 29.00 262 GLU A CA 1
ATOM 2164 C C . GLU A 1 262 ? 49.857 -0.385 0.909 1.00 29.00 262 GLU A C 1
ATOM 2166 O O . GLU A 1 262 ? 50.374 -0.463 2.017 1.00 29.00 262 GLU A O 1
ATOM 2171 N N . LEU A 1 263 ? 48.761 -1.083 0.584 1.00 31.97 263 LEU A N 1
ATOM 2172 C CA . LEU A 1 263 ? 48.629 -2.481 1.001 1.00 31.97 263 LEU A CA 1
ATOM 2173 C C . LEU A 1 263 ? 49.505 -3.329 0.056 1.00 31.97 263 LEU A C 1
ATOM 2175 O O . LEU A 1 263 ? 49.545 -3.028 -1.142 1.00 31.97 263 LEU A O 1
ATOM 2179 N N . PRO A 1 264 ? 50.225 -4.348 0.552 1.00 30.84 264 PRO A N 1
ATOM 2180 C CA . PRO A 1 264 ? 51.129 -5.138 -0.270 1.00 30.84 264 PRO A CA 1
ATOM 2181 C C . PRO A 1 264 ? 50.345 -5.904 -1.341 1.00 30.84 264 PRO A C 1
ATOM 2183 O O . PRO A 1 264 ? 49.335 -6.546 -1.056 1.00 30.84 264 PRO A O 1
ATOM 2186 N N . PHE A 1 265 ? 50.833 -5.843 -2.581 1.00 32.62 265 PHE A N 1
ATOM 2187 C CA . PHE A 1 265 ? 50.405 -6.723 -3.663 1.00 32.62 265 PHE A CA 1
ATOM 2188 C C . PHE A 1 265 ? 50.660 -8.178 -3.245 1.00 32.62 265 PHE A C 1
ATOM 2190 O O . PHE A 1 265 ? 51.800 -8.642 -3.246 1.00 32.62 265 PHE A O 1
ATOM 2197 N N . LEU A 1 266 ? 49.601 -8.900 -2.882 1.00 37.00 266 LEU A N 1
ATOM 2198 C CA . LEU A 1 266 ? 49.650 -10.351 -2.750 1.00 37.00 266 LEU A CA 1
ATOM 2199 C C . LEU A 1 266 ? 49.765 -10.957 -4.152 1.00 37.00 266 LEU A C 1
ATOM 2201 O O . LEU A 1 266 ? 48.915 -10.748 -5.017 1.00 37.00 266 LEU A O 1
ATOM 2205 N N . ASN A 1 267 ? 50.866 -11.670 -4.376 1.00 37.00 267 ASN A N 1
ATOM 2206 C CA . ASN A 1 267 ? 51.155 -12.405 -5.599 1.00 37.00 267 ASN A CA 1
ATOM 2207 C C . ASN A 1 267 ? 50.107 -13.529 -5.785 1.00 37.00 267 ASN A C 1
ATOM 2209 O O . ASN A 1 267 ? 50.026 -14.410 -4.926 1.00 37.00 267 ASN A O 1
ATOM 2213 N N . PRO A 1 268 ? 49.325 -13.544 -6.882 1.00 40.41 268 PRO A N 1
ATOM 2214 C CA . PRO A 1 268 ? 48.234 -14.506 -7.080 1.00 40.41 268 PRO A CA 1
ATOM 2215 C C . PRO A 1 268 ? 48.701 -15.963 -7.246 1.00 40.41 268 PRO A C 1
ATOM 2217 O O . PRO A 1 268 ? 47.881 -16.872 -7.192 1.00 40.41 268 PRO A O 1
ATOM 2220 N N . ASN A 1 269 ? 50.008 -16.213 -7.380 1.00 39.44 269 ASN A N 1
ATOM 2221 C CA . ASN A 1 269 ? 50.568 -17.563 -7.496 1.00 39.44 269 ASN A CA 1
ATOM 2222 C C . ASN A 1 269 ? 50.867 -18.255 -6.149 1.00 39.44 269 ASN A C 1
ATOM 2224 O O . ASN A 1 269 ? 51.507 -19.304 -6.148 1.00 39.44 269 ASN A O 1
ATOM 2228 N N . MET A 1 270 ? 50.449 -17.694 -5.006 1.00 39.03 270 MET A N 1
ATOM 2229 C CA . MET A 1 270 ? 50.704 -18.295 -3.681 1.00 39.03 270 MET A CA 1
ATOM 2230 C C . MET A 1 270 ? 49.452 -18.818 -2.957 1.00 39.03 270 MET A C 1
ATOM 2232 O O . MET A 1 270 ? 49.592 -19.450 -1.914 1.00 39.03 270 MET A O 1
ATOM 2236 N N . MET A 1 271 ? 48.249 -18.637 -3.512 1.00 45.44 271 MET A N 1
ATOM 2237 C CA . MET A 1 271 ? 47.013 -19.136 -2.896 1.00 45.44 271 MET A CA 1
ATOM 2238 C C . MET A 1 271 ? 46.840 -20.632 -3.168 1.00 45.44 271 MET A C 1
ATOM 2240 O O . MET A 1 271 ? 46.344 -21.038 -4.216 1.00 45.44 271 MET A O 1
ATOM 2244 N N . THR A 1 272 ? 47.274 -21.462 -2.223 1.00 43.38 272 THR A N 1
ATOM 2245 C CA . THR A 1 272 ? 47.175 -22.934 -2.321 1.00 43.38 272 THR A CA 1
ATOM 2246 C C . THR A 1 272 ? 46.173 -23.536 -1.335 1.00 43.38 272 THR A C 1
ATOM 2248 O O . THR A 1 272 ? 45.974 -24.750 -1.322 1.00 43.38 272 THR A O 1
ATOM 2251 N N . SER A 1 273 ? 45.497 -22.701 -0.537 1.00 43.12 273 SER A N 1
ATOM 2252 C CA . SER A 1 273 ? 44.580 -23.137 0.517 1.00 43.12 273 SER A CA 1
ATOM 2253 C C . SER A 1 273 ? 43.198 -22.470 0.409 1.00 43.12 273 SER A C 1
ATOM 2255 O O . SER A 1 273 ? 43.115 -21.241 0.342 1.00 43.12 273 SER A O 1
ATOM 2257 N N . PRO A 1 274 ? 42.092 -23.239 0.494 1.00 42.75 274 PRO A N 1
ATOM 2258 C CA . PRO A 1 274 ? 40.721 -22.714 0.562 1.00 42.75 274 PRO A CA 1
ATOM 2259 C C . PRO A 1 274 ? 40.474 -21.715 1.708 1.00 42.75 274 PRO A C 1
ATOM 2261 O O . PRO A 1 274 ? 39.530 -20.929 1.657 1.00 42.75 274 PRO A O 1
ATOM 2264 N N . GLN A 1 275 ? 41.317 -21.728 2.745 1.00 40.19 275 GLN A N 1
ATOM 2265 C CA . GLN A 1 275 ? 41.193 -20.850 3.911 1.00 40.19 275 GLN A CA 1
ATOM 2266 C C . GLN A 1 275 ? 41.637 -19.408 3.613 1.00 40.19 275 GLN A C 1
ATOM 2268 O O . GLN A 1 275 ? 41.101 -18.468 4.194 1.00 40.19 275 GLN A O 1
ATOM 2273 N N . GLU A 1 276 ? 42.560 -19.212 2.668 1.00 41.75 276 GLU A N 1
ATOM 2274 C CA . GLU A 1 276 ? 43.049 -17.879 2.288 1.00 41.75 276 GLU A CA 1
ATOM 2275 C C . GLU A 1 276 ? 42.026 -17.124 1.425 1.00 41.75 276 GLU A C 1
ATOM 2277 O O . GLU A 1 276 ? 41.890 -15.906 1.539 1.00 41.75 276 GLU A O 1
ATOM 2282 N N . ALA A 1 277 ? 41.227 -17.848 0.632 1.00 43.91 277 ALA A N 1
ATOM 2283 C CA . ALA A 1 277 ? 40.128 -17.278 -0.150 1.00 43.91 277 ALA A CA 1
ATOM 2284 C C . ALA A 1 277 ? 38.975 -16.771 0.741 1.00 43.91 277 ALA A C 1
ATOM 2286 O O . ALA A 1 277 ? 38.402 -15.713 0.479 1.00 43.91 277 ALA A O 1
ATOM 2287 N N . LEU A 1 278 ? 38.679 -17.482 1.836 1.00 43.31 278 LEU A N 1
ATOM 2288 C CA . LEU A 1 278 ? 37.697 -17.055 2.843 1.00 43.31 278 LEU A CA 1
ATOM 2289 C C . LEU A 1 278 ? 38.137 -15.785 3.585 1.00 43.31 278 LEU A C 1
ATOM 2291 O O . LEU A 1 278 ? 37.302 -14.941 3.906 1.00 43.31 278 LEU A O 1
ATOM 2295 N N . PHE A 1 279 ? 39.441 -15.617 3.812 1.00 40.84 279 PHE A N 1
ATOM 2296 C CA . PHE A 1 279 ? 39.992 -14.434 4.473 1.00 40.84 279 PHE A CA 1
ATOM 2297 C C . PHE A 1 279 ? 39.823 -13.157 3.633 1.00 40.84 279 PHE A C 1
ATOM 2299 O O . PHE A 1 279 ? 39.499 -12.099 4.168 1.00 40.84 279 PHE A O 1
ATOM 2306 N N . VAL A 1 280 ? 39.964 -13.259 2.306 1.00 44.72 280 VAL A N 1
ATOM 2307 C CA . VAL A 1 280 ? 39.725 -12.134 1.384 1.00 44.72 280 VAL A CA 1
ATOM 2308 C C . VAL A 1 280 ? 38.238 -11.780 1.304 1.00 44.72 280 VAL A C 1
ATOM 2310 O O . VAL A 1 280 ? 37.898 -10.601 1.254 1.00 44.72 280 VAL A O 1
ATOM 2313 N N . PHE A 1 281 ? 37.347 -12.775 1.353 1.00 42.41 281 PHE A N 1
ATOM 2314 C CA . PHE A 1 281 ? 35.900 -12.543 1.354 1.00 42.41 281 PHE A CA 1
ATOM 2315 C C . PHE A 1 281 ? 35.442 -11.773 2.604 1.00 42.41 281 PHE A C 1
ATOM 2317 O O . PHE A 1 281 ? 34.675 -10.826 2.488 1.00 42.41 281 PHE A O 1
ATOM 2324 N N . TYR A 1 282 ? 35.985 -12.108 3.780 1.00 39.25 282 TYR A N 1
ATOM 2325 C CA . TYR A 1 282 ? 35.646 -11.448 5.049 1.00 39.25 282 TYR A CA 1
ATOM 2326 C C . TYR A 1 282 ? 36.160 -10.000 5.154 1.00 39.25 282 TYR A C 1
ATOM 2328 O O . TYR A 1 282 ? 35.640 -9.213 5.936 1.00 39.25 282 TYR A O 1
ATOM 2336 N N . LEU A 1 283 ? 37.190 -9.637 4.383 1.00 38.62 283 LEU A N 1
ATOM 2337 C CA . LEU A 1 283 ? 37.725 -8.271 4.330 1.00 38.62 283 LEU A CA 1
ATOM 2338 C C . LEU A 1 283 ? 36.964 -7.356 3.354 1.00 38.62 283 LEU A C 1
ATOM 2340 O O . LEU A 1 283 ? 37.176 -6.144 3.378 1.00 38.62 283 LEU A O 1
ATOM 2344 N N . LEU A 1 284 ? 36.114 -7.920 2.489 1.00 38.03 284 LEU A N 1
ATOM 2345 C CA . LEU A 1 284 ? 35.385 -7.202 1.435 1.00 38.03 284 LEU A CA 1
ATOM 2346 C C . LEU A 1 284 ? 33.873 -7.068 1.703 1.00 38.03 284 LEU A C 1
ATOM 2348 O O . LEU A 1 284 ? 33.171 -6.468 0.888 1.00 38.03 284 LEU A O 1
ATOM 2352 N N . THR A 1 285 ? 33.388 -7.589 2.832 1.00 39.72 285 THR A N 1
ATOM 2353 C CA . THR A 1 285 ? 32.009 -7.455 3.340 1.00 39.72 285 THR A CA 1
ATOM 2354 C C . THR A 1 285 ? 31.988 -6.658 4.632 1.00 39.72 285 THR A C 1
ATOM 2356 O O . THR A 1 285 ? 31.117 -5.773 4.767 1.00 39.72 285 THR A O 1
#

pLDDT: mean 71.69, std 26.42, range [23.92, 98.56]

Solvent-accessible surface area (backbone atoms only — not comparable to full-atom values): 17983 Å² total; per-residue (Å²): 110,62,52,80,45,82,71,82,81,59,92,83,61,61,40,43,95,83,70,74,50,55,42,34,30,38,39,30,30,68,47,68,85,75,44,94,70,90,45,77,65,58,57,50,42,51,52,31,51,51,43,24,54,37,44,38,42,75,66,57,37,45,53,42,28,29,60,40,93,89,43,84,46,35,34,40,32,39,29,27,72,46,67,71,47,48,47,57,49,33,34,78,64,50,40,68,41,46,38,46,77,51,84,73,88,78,67,92,53,96,61,55,74,62,48,63,80,65,63,70,59,58,93,78,50,70,83,74,86,50,52,45,65,43,62,39,45,71,95,51,50,87,60,40,58,67,91,45,80,82,62,61,57,42,71,70,57,44,25,51,51,51,50,57,49,42,51,64,30,43,35,48,73,54,94,91,40,79,38,58,20,48,66,61,36,41,78,68,64,54,27,79,47,72,48,62,64,75,81,72,87,60,92,68,91,69,89,49,74,67,58,48,51,56,52,50,54,52,50,54,58,64,75,67,62,70,74,93,81,78,88,75,88,81,84,92,80,85,83,89,82,87,84,89,86,83,89,86,82,86,90,83,89,82,90,83,84,91,76,89,77,82,77,82,85,76,66,83,91,69,80,85,50,80,67,61,60,52,54,55,53,67,74,74,109

Radius of gyration: 28.31 Å; Cα contacts (8 Å, |Δi|>4): 285; chains: 1; bounding box: 72×54×64 Å

Foldseek 3Di:
DAAEDEDCPPPQQQADNVSPFGFLKKFKAFDPVPDPDPDPVVVVLVQLVVLLVVLLVVLVKHWHWYADPVDNRMIMIGIGHDLVSLLVLLLVVQPKFFQAFDPPPPDDDPCVVVVVVVDDDCVQPPDDGDGDIGGRDPVVVVRGDPPDSVPRQPSVSSNVSVQVSQQAGFRDQDPNDTDGHPVVSCVVRSIVDMGTDDNDPPPDDDPDPPVCVVVVVVVVVVVPPDDPPPPDDDDDDDDDDDDDDDDDDDDDDDDDDDDDDDDDPDDPVPPPDPVVVVVVVVVVD